Protein 4E9K (pdb70)

B-factor: mean 55.81, std 20.94, range [27.86, 182.3]

Secondary structure (DSSP, 8-state):
----EEE--PPPPSSS-B---SSS-SEEEEEEETTEEEEEEEEEEE-TTSSEEEEEEEETTEE-SEEEEEE---STT-GGGTS---SBTTSS-SSSS-EEEEEESS--BTTTT-B---EEEEETTEEEEE--EEEEEEEEEEBHHHHH-----STTGGGGS--TT-EEEEEEEETT---EEEEEEETTEE--S-EEEE-GGG-EESEEEEEEEES-EETTEESS--EEEEEEEEEE-

Radius of gyration: 17.38 Å; Cα contacts (8 Å, |Δi|>4): 582; chains: 1; bounding box: 52×43×47 Å

Foldseek 3Di:
DPWDKDKFAADDDPDWDWAPDPPDAPDKDWDDDPVGIKIKGWHFDAGPLLFKTWIFIAIPVGGDQAGKIKTLHLPPDPVNPVPPQQAALLSADPVGRMWMKGHAQPFADDPVRPHHTWMFGADSVDSVHQFWWQWQWWWWAFTPRLLCVCFVPDPVGDLSNFAQCKWKKKWKAAPVRCTDIDTCDHGNRGGNDIDIDGCNVNPTGGIMDMHMDIPAADPPGHPRGRMIIIGTTMTID

CATH classification: 2.60.120.1350

Nearest PDB structures (foldseek):
  4e9k-assembly1_A-2  TM=1.003E+00  e=9.983E-50  Bacteroides ovatus ATCC 8483
  4jqr-assembly1_A  TM=7.778E-01  e=1.567E-13  Bacteroides caccae ATCC 43185
  5yc2-assembly2_C  TM=3.364E-01  e=2.032E+00  Saccharomyces cerevisiae S288C
  8xcj-assembly1_F  TM=2.189E-01  e=3.563E-01  Escherichia phage Lambda

Sequence (237 aa):
DDTKTYILSLPNYETHTLDGDQEENPDDSWSVSSEWGTTNYKYNLLTDASGIFEFDCVSSTYGFYSDSFAFTNCTVEDCPDFASYDYRAITKKGVINNTYVIVGAAGYKIGKNSDKEAAIRFRDHDNPNELEDYRVKGLYVTNSVYAYSSKEGTGYYGEEEIFGSNDSFKLTIYNYDKTHVDCCYLAEGTNLLDQWKWVDLTSLGETKGLKFSLTSTKKNEYGPLTPTYFCLDGITIED

Structure (mmCIF, N/CA/C/O backbone):
data_4E9K
#
_entry.id   4E9K
#
_cell.length_a   93.156
_cell.length_b   93.156
_cell.length_c   103.109
_cell.angle_alpha   90.000
_cell.angle_beta   90.000
_cell.angle_gamma   90.000
#
_symmetry.space_group_name_H-M   'P 41 2 2'
#
loop_
_entity.id
_entity.type
_entity.pdbx_description
1 polymer 'hypothetical protein'
2 non-polymer 'SULFATE ION'
3 water water
#
loop_
_atom_site.group_PDB
_atom_site.id
_atom_site.type_symbol
_atom_site.label_atom_id
_atom_site.label_alt_id
_atom_site.label_comp_id
_atom_site.label_asym_id
_atom_site.label_entity_id
_atom_site.label_seq_id
_atom_site.pdbx_PDB_ins_code
_atom_site.Cartn_x
_atom_site.Cartn_y
_atom_site.Cartn_z
_atom_site.occupancy
_atom_site.B_iso_or_equiv
_atom_site.auth_seq_id
_atom_site.auth_comp_id
_atom_site.auth_asym_id
_atom_site.auth_atom_id
_atom_site.pdbx_PDB_model_num
ATOM 1 N N . ASP A 1 2 ? 57.789 110.222 63.533 1.00 122.96 22 ASP A N 1
ATOM 2 C CA . ASP A 1 2 ? 56.365 109.799 63.457 1.00 130.48 22 ASP A CA 1
ATOM 3 C C . ASP A 1 2 ? 56.011 108.903 64.657 1.00 138.71 22 ASP A C 1
ATOM 4 O O . ASP A 1 2 ? 56.833 108.090 65.087 1.00 133.38 22 ASP A O 1
ATOM 9 N N . ASP A 1 3 ? 54.804 109.074 65.208 1.00 135.72 23 ASP A N 1
ATOM 10 C CA . ASP A 1 3 ? 54.240 108.102 66.166 1.00 126.05 23 ASP A CA 1
ATOM 11 C C . ASP A 1 3 ? 52.738 107.797 65.912 1.00 100.77 23 ASP A C 1
ATOM 12 O O . ASP A 1 3 ? 51.925 107.757 66.827 1.00 72.40 23 ASP A O 1
ATOM 17 N N . THR A 1 4 ? 52.393 107.593 64.646 1.00 89.79 24 THR A N 1
ATOM 18 C CA . THR A 1 4 ? 51.205 106.834 64.288 1.00 83.21 24 THR A CA 1
ATOM 19 C C . THR A 1 4 ? 51.373 105.398 64.750 1.00 76.17 24 THR A C 1
ATOM 20 O O . THR A 1 4 ? 52.387 104.779 64.486 1.00 76.29 24 THR A O 1
ATOM 24 N N . LYS A 1 5 ? 50.388 104.845 65.432 1.00 69.04 25 LYS A N 1
ATOM 25 C CA . LYS A 1 5 ? 50.529 103.462 65.856 1.00 67.05 25 LYS A CA 1
ATOM 26 C C . LYS A 1 5 ? 49.608 102.571 65.037 1.00 55.55 25 LYS A C 1
ATOM 27 O O . LYS A 1 5 ? 48.486 102.975 64.710 1.00 55.88 25 LYS A O 1
ATOM 33 N N . THR A 1 6 ? 50.100 101.375 64.707 1.00 48.39 26 THR A N 1
ATOM 34 C CA . THR A 1 6 ? 49.353 100.374 63.943 1.00 45.29 26 THR A CA 1
ATOM 35 C C . THR A 1 6 ? 49.022 99.193 64.842 1.00 46.18 26 THR A C 1
ATOM 36 O O . THR A 1 6 ? 49.840 98.776 65.624 1.00 49.32 26 THR A O 1
ATOM 40 N N . TYR A 1 7 ? 47.787 98.720 64.797 1.00 42.92 27 TYR A N 1
ATOM 41 C CA . TYR A 1 7 ? 47.352 97.638 65.689 1.00 42.05 27 TYR A CA 1
ATOM 42 C C . TYR A 1 7 ? 46.755 96.547 64.826 1.00 41.63 27 TYR A C 1
ATOM 43 O O . TYR A 1 7 ? 45.967 96.839 63.919 1.00 38.45 27 TYR A O 1
ATOM 52 N N . ILE A 1 8 ? 47.160 95.303 65.078 1.00 42.26 28 ILE A N 1
ATOM 53 C CA . ILE A 1 8 ? 46.751 94.181 64.237 1.00 41.90 28 ILE A CA 1
ATOM 54 C C . ILE A 1 8 ? 46.028 93.228 65.137 1.00 39.74 28 ILE A C 1
ATOM 55 O O . ILE A 1 8 ? 46.440 93.022 66.246 1.00 39.51 28 ILE A O 1
ATOM 60 N N . LEU A 1 9 ? 44.919 92.684 64.667 1.00 44.06 29 LEU A N 1
ATOM 61 C CA . LEU A 1 9 ? 44.144 91.734 65.438 1.00 40.55 29 LEU A CA 1
ATOM 62 C C . LEU A 1 9 ? 45.076 90.643 65.989 1.00 40.12 29 LEU A C 1
ATOM 63 O O . LEU A 1 9 ? 45.923 90.146 65.292 1.00 40.63 29 LEU A O 1
ATOM 68 N N . SER A 1 10 ? 44.948 90.337 67.266 1.00 43.86 30 SER A N 1
ATOM 69 C CA . SER A 1 10 ? 45.744 89.286 67.909 1.00 46.35 30 SER A CA 1
ATOM 70 C C . SER A 1 10 ? 44.788 88.371 68.701 1.00 47.27 30 SER A C 1
ATOM 71 O O . SER A 1 10 ? 44.324 88.719 69.797 1.00 47.78 30 SER A O 1
ATOM 74 N N . LEU A 1 11 ? 44.482 87.221 68.119 1.00 41.52 31 LEU A N 1
ATOM 75 C CA . LEU A 1 11 ? 43.500 86.306 68.665 1.00 44.14 31 LEU A CA 1
ATOM 76 C C . LEU A 1 11 ? 44.137 85.489 69.756 1.00 46.65 31 LEU A C 1
ATOM 77 O O . LEU A 1 11 ? 45.343 85.418 69.828 1.00 52.16 31 LEU A O 1
ATOM 82 N N . PRO A 1 12 ? 43.331 84.920 70.658 1.00 54.70 32 PRO A N 1
ATOM 83 C CA . PRO A 1 12 ? 43.925 84.040 71.677 1.00 53.56 32 PRO A CA 1
ATOM 84 C C . PRO A 1 12 ? 44.502 82.796 71.066 1.00 56.40 32 PRO A C 1
ATOM 85 O O . PRO A 1 12 ? 44.035 82.358 70.008 1.00 56.39 32 PRO A O 1
ATOM 89 N N . ASN A 1 13 ? 45.520 82.244 71.711 1.00 69.69 33 ASN A N 1
ATOM 90 C CA . ASN A 1 13 ? 45.970 80.897 71.389 1.00 82.62 33 ASN A CA 1
ATOM 91 C C . ASN A 1 13 ? 45.253 79.882 72.279 1.00 78.95 33 ASN A C 1
ATOM 92 O O . ASN A 1 13 ? 45.229 80.000 73.504 1.00 73.83 33 ASN A O 1
ATOM 97 N N . TYR A 1 14 ? 44.655 78.889 71.651 1.00 72.48 34 TYR A N 1
ATOM 98 C CA . TYR A 1 14 ? 43.745 78.016 72.351 1.00 78.19 34 TYR A CA 1
ATOM 99 C C . TYR A 1 14 ? 44.397 76.704 72.755 1.00 88.02 34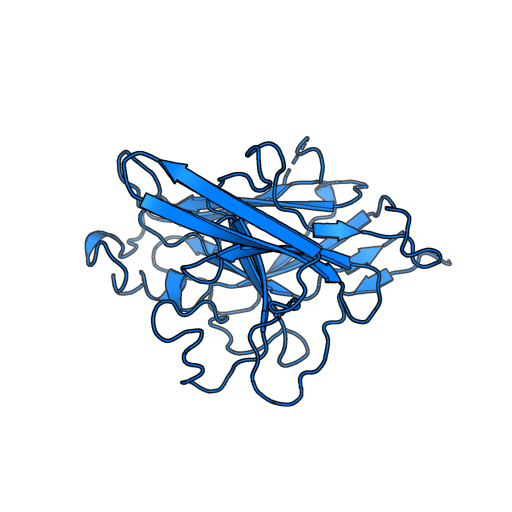 TYR A C 1
ATOM 100 O O . TYR A 1 14 ? 45.221 76.165 72.025 1.00 78.34 34 TYR A O 1
ATOM 109 N N . GLU A 1 15 ? 43.994 76.185 73.914 1.00 106.65 35 GLU A N 1
ATOM 110 C CA . GLU A 1 15 ? 44.582 74.965 74.450 1.00 119.58 35 GLU A CA 1
ATOM 111 C C . GLU A 1 15 ? 44.579 73.839 73.407 1.00 104.99 35 GLU A C 1
ATOM 112 O O . GLU A 1 15 ? 45.644 73.474 72.912 1.00 95.31 35 GLU A O 1
ATOM 118 N N . THR A 1 16 ? 43.415 73.295 73.060 1.00 99.38 36 THR A N 1
ATOM 119 C CA . THR A 1 16 ? 43.326 72.460 71.857 1.00 106.61 36 THR A CA 1
ATOM 120 C C . THR A 1 16 ? 42.316 73.150 70.929 1.00 84.84 36 THR A C 1
ATOM 121 O O . THR A 1 16 ? 42.326 74.366 70.817 1.00 70.43 36 THR A O 1
ATOM 125 N N . HIS A 1 17 ? 41.425 72.390 70.311 1.00 88.46 37 HIS A N 1
ATOM 126 C CA . HIS A 1 17 ? 40.706 72.843 69.142 1.00 85.36 37 HIS A CA 1
ATOM 127 C C . HIS A 1 17 ? 39.346 73.331 69.547 1.00 81.14 37 HIS A C 1
ATOM 128 O O . HIS A 1 17 ? 38.470 72.549 69.886 1.00 84.85 37 HIS A O 1
ATOM 135 N N . THR A 1 18 ? 39.168 74.648 69.520 1.00 78.16 38 THR A N 1
ATOM 136 C CA . THR A 1 18 ? 37.977 75.294 70.068 1.00 70.37 38 THR A CA 1
ATOM 137 C C . THR A 1 18 ? 37.237 76.083 69.026 1.00 61.36 38 THR A C 1
ATOM 138 O O . THR A 1 18 ? 37.848 76.644 68.112 1.00 53.80 38 THR A O 1
ATOM 142 N N . LEU A 1 19 ? 35.922 76.135 69.193 1.00 54.18 39 LEU A N 1
ATOM 143 C CA . LEU A 1 19 ? 35.102 77.204 68.664 1.00 52.39 39 LEU A CA 1
ATOM 144 C C . LEU A 1 19 ? 34.757 78.087 69.872 1.00 51.11 39 LEU A C 1
ATOM 145 O O . LEU A 1 19 ? 34.056 77.641 70.774 1.00 50.27 39 LEU A O 1
ATOM 150 N N . ASP A 1 20 ? 35.248 79.320 69.895 1.00 47.30 40 ASP A N 1
ATOM 151 C CA . ASP A 1 20 ? 35.020 80.220 71.018 1.00 41.62 40 ASP A CA 1
ATOM 152 C C . ASP A 1 20 ? 33.900 81.197 70.679 1.00 40.60 40 ASP A C 1
ATOM 153 O O . ASP A 1 20 ? 34.051 82.050 69.805 1.00 40.37 40 ASP A O 1
ATOM 166 N N . GLY A 1 22 ? 32.512 82.65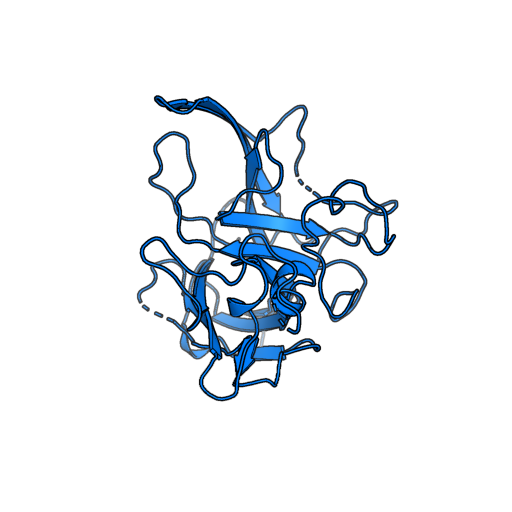4 73.407 1.00 41.30 42 GLY A N 1
ATOM 167 C CA . GLY A 1 22 ? 32.471 83.209 74.735 1.00 41.07 42 GLY A CA 1
ATOM 168 C C . GLY A 1 22 ? 31.852 82.203 75.674 1.00 40.35 42 GLY A C 1
ATOM 169 O O . GLY A 1 22 ? 31.340 81.164 75.262 1.00 41.04 42 GLY A O 1
ATOM 170 N N . ASP A 1 23 ? 31.907 82.549 76.950 1.00 42.98 43 ASP A N 1
ATOM 171 C CA . ASP A 1 23 ? 31.402 81.733 78.028 1.00 41.88 43 ASP A CA 1
ATOM 172 C C . ASP A 1 23 ? 29.918 81.464 77.854 1.00 41.57 43 ASP A C 1
ATOM 173 O O . ASP A 1 23 ? 29.091 82.374 77.776 1.00 46.03 43 ASP A O 1
ATOM 178 N N . GLN A 1 24 ? 29.606 80.189 77.761 1.00 45.95 44 GLN A N 1
ATOM 179 C CA . GLN A 1 24 ? 28.233 79.733 77.599 1.00 45.54 44 GLN A CA 1
ATOM 180 C C . GLN A 1 24 ? 27.544 79.490 78.942 1.00 45.70 44 GLN A C 1
ATOM 181 O O . GLN A 1 24 ? 26.322 79.628 79.034 1.00 45.57 44 GLN A O 1
ATOM 187 N N . GLU A 1 25 ? 28.320 79.127 79.969 1.00 45.30 45 GLU A N 1
ATOM 188 C CA A GLU A 1 25 ? 27.721 78.947 81.278 0.50 48.14 45 GLU A CA 1
ATOM 189 C CA B GLU A 1 25 ? 27.853 78.950 81.351 0.50 50.29 45 GLU A CA 1
ATOM 190 C C . GLU A 1 25 ? 27.376 80.309 81.873 1.00 46.37 45 GLU A C 1
ATOM 191 O O . GLU A 1 25 ? 26.341 80.442 82.470 1.00 43.53 45 GLU A O 1
ATOM 202 N N . ASN A 1 26 ? 28.215 81.321 81.675 1.00 46.73 46 ASN A N 1
ATOM 203 C CA . ASN A 1 26 ? 27.970 82.671 82.209 1.00 42.89 46 ASN A CA 1
ATOM 204 C C . ASN A 1 26 ? 28.088 83.749 81.138 1.00 44.53 46 ASN A C 1
ATOM 205 O O . ASN A 1 26 ? 29.015 84.542 81.169 1.00 45.27 46 ASN A O 1
ATOM 210 N N . PRO A 1 27 ? 27.151 83.769 80.169 1.00 44.69 47 PRO A N 1
ATOM 211 C CA . PRO A 1 27 ? 27.237 84.713 79.066 1.00 40.50 47 PRO A CA 1
ATOM 212 C C . PRO A 1 27 ? 26.943 86.127 79.515 1.00 43.00 47 PRO A C 1
ATOM 213 O O . PRO A 1 27 ? 26.302 86.314 80.537 1.00 39.41 47 PRO A O 1
ATOM 217 N N . ASP A 1 28 ? 27.403 87.112 78.744 1.00 44.06 48 ASP A N 1
ATOM 218 C CA . ASP A 1 28 ? 27.143 88.503 79.065 1.00 41.79 48 ASP A CA 1
ATOM 219 C C . ASP A 1 28 ? 25.660 88.735 79.103 1.00 41.66 48 ASP A C 1
ATOM 220 O O . ASP A 1 28 ? 25.192 89.486 79.917 1.00 39.71 48 ASP A O 1
ATOM 225 N N . ASP A 1 29 ? 24.918 88.088 78.210 1.00 42.74 49 ASP A N 1
ATOM 226 C CA . ASP A 1 29 ? 23.475 88.260 78.190 1.00 42.25 49 ASP A CA 1
ATOM 227 C C . ASP A 1 29 ? 22.807 87.034 77.578 1.00 43.32 49 ASP A C 1
ATOM 228 O O . ASP A 1 29 ? 23.457 86.212 76.943 1.00 41.78 49 ASP A O 1
ATOM 233 N N . SER A 1 30 ? 21.512 86.889 77.810 1.00 46.41 50 SER A N 1
ATOM 234 C CA . SER A 1 30 ? 20.760 85.805 77.222 1.00 48.56 50 SER A CA 1
ATOM 235 C C . SER A 1 30 ? 19.298 86.146 77.163 1.00 47.10 50 SER A C 1
ATOM 236 O O . SER A 1 30 ? 18.860 87.015 77.873 1.00 47.67 50 SER A O 1
ATOM 239 N N . TRP A 1 31 ? 18.551 85.504 76.277 1.00 49.87 51 TRP A N 1
ATOM 240 C CA . TRP A 1 31 ? 17.104 85.732 76.191 1.00 50.51 51 TRP A CA 1
ATOM 241 C C . TRP A 1 31 ? 16.457 84.620 75.404 1.00 51.75 51 TRP A C 1
ATOM 242 O O . TRP A 1 31 ? 17.135 83.757 74.878 1.00 52.59 51 TRP A O 1
ATOM 253 N N . SER A 1 32 ? 15.140 84.652 75.302 1.00 49.73 52 SER A N 1
ATOM 254 C CA . SER A 1 32 ? 14.412 83.666 74.543 1.00 49.87 52 SER A CA 1
ATOM 255 C C . SER A 1 32 ? 13.408 84.341 73.685 1.00 47.91 52 SER A C 1
ATOM 256 O O . SER A 1 32 ? 12.832 85.314 74.097 1.00 49.02 52 SER A O 1
ATOM 259 N N . VAL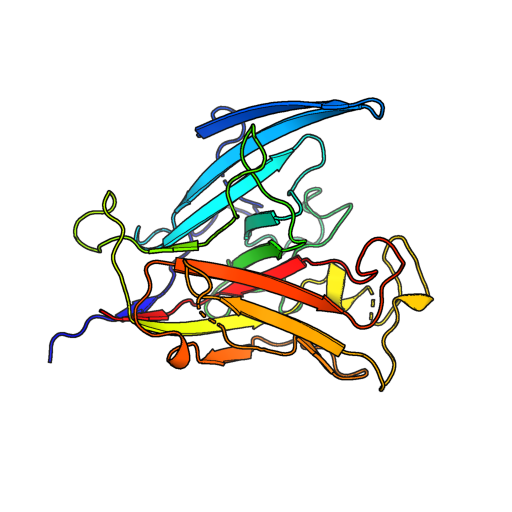 A 1 33 ? 13.151 83.772 72.519 1.00 47.50 53 VAL A N 1
ATOM 260 C CA . VAL A 1 33 ? 12.133 84.262 71.621 1.00 48.27 53 VAL A CA 1
ATOM 261 C C . VAL A 1 33 ? 11.169 83.121 71.372 1.00 50.72 53 VAL A C 1
ATOM 262 O O . VAL A 1 33 ? 11.599 82.053 70.972 1.00 54.66 53 VAL A O 1
ATOM 266 N N . SER A 1 34 ? 9.882 83.319 71.592 1.00 48.49 54 SER A N 1
ATOM 267 C CA . SER A 1 34 ? 8.928 82.345 71.062 1.00 55.58 54 SER A CA 1
ATOM 268 C C . SER A 1 34 ? 8.015 82.916 70.012 1.00 52.26 54 SER A C 1
ATOM 269 O O . SER A 1 34 ? 7.620 84.038 70.082 1.00 59.92 54 SER A O 1
ATOM 272 N N . SER A 1 35 ? 7.692 82.088 69.039 1.00 57.77 55 SER A N 1
ATOM 273 C CA . SER A 1 35 ? 6.804 82.416 67.943 1.00 53.17 55 SER A CA 1
ATOM 274 C C . SER A 1 35 ? 5.893 81.230 67.784 1.00 51.00 55 SER A C 1
ATOM 275 O O . SER A 1 35 ? 5.979 80.287 68.547 1.00 46.72 55 SER A O 1
ATOM 278 N N . GLU A 1 36 ? 5.063 81.267 66.758 1.00 51.22 56 GLU A N 1
ATOM 279 C CA . GLU A 1 36 ? 4.184 80.166 66.435 1.00 55.52 56 GLU A CA 1
ATOM 280 C C . GLU A 1 36 ? 4.924 78.923 65.995 1.00 52.50 56 GLU A C 1
ATOM 281 O O . GLU A 1 36 ? 4.334 77.867 65.951 1.00 55.39 56 GLU A O 1
ATOM 287 N N . TRP A 1 37 ? 6.171 79.084 65.566 1.00 49.33 57 TRP A N 1
ATOM 288 C CA . TRP A 1 37 ? 7.007 77.980 65.118 1.00 50.13 57 TRP A CA 1
ATOM 289 C C . TRP A 1 37 ? 7.949 77.341 66.139 1.00 48.33 57 TRP A C 1
ATOM 290 O O . TRP A 1 37 ? 8.533 76.295 65.868 1.00 49.77 57 TRP A O 1
ATOM 301 N N . GLY A 1 38 ? 8.081 77.925 67.315 1.00 45.88 58 GLY A N 1
ATOM 302 C CA . GLY A 1 38 ? 8.939 77.350 68.329 1.00 49.29 58 GLY A CA 1
ATOM 303 C C . GLY A 1 38 ? 9.434 78.387 69.301 1.00 50.53 58 GLY A C 1
ATOM 304 O O . GLY A 1 38 ? 9.142 79.573 69.179 1.00 50.65 58 GLY A O 1
ATOM 305 N N . THR A 1 39 ? 10.198 77.930 70.272 1.00 49.88 59 THR A N 1
ATOM 306 C CA . THR A 1 39 ? 10.812 78.826 71.214 1.00 50.63 59 THR A CA 1
ATOM 307 C C . THR A 1 39 ? 12.320 78.559 71.145 1.00 46.35 59 THR A C 1
ATOM 308 O O . THR A 1 39 ? 12.724 77.433 71.116 1.00 48.02 59 THR A O 1
ATOM 312 N N . THR A 1 40 ? 13.123 79.605 71.029 1.00 44.89 60 THR A N 1
ATOM 313 C CA . THR A 1 40 ? 14.554 79.507 70.844 1.00 43.38 60 THR A CA 1
ATOM 314 C C . THR A 1 40 ? 15.306 80.321 71.893 1.00 45.62 60 THR A C 1
ATOM 315 O O . THR A 1 40 ? 14.889 81.407 72.271 1.00 43.90 60 THR A O 1
ATOM 319 N N . ASN A 1 41 ? 16.404 79.762 72.372 1.00 43.92 61 ASN A N 1
ATOM 320 C CA . ASN A 1 41 ? 17.207 80.388 73.401 1.00 45.60 61 ASN A CA 1
ATOM 321 C C . ASN A 1 41 ? 18.496 80.897 72.813 1.00 46.25 61 ASN A C 1
ATOM 322 O O . ASN A 1 41 ? 19.131 80.212 72.014 1.00 48.87 61 ASN A O 1
ATOM 327 N N . TYR A 1 42 ? 18.869 82.097 73.241 1.00 46.73 62 TYR A N 1
ATOM 328 C CA . TYR A 1 42 ? 20.004 82.832 72.724 1.00 43.91 62 TYR A CA 1
ATOM 329 C C . TYR A 1 42 ? 20.968 83.207 73.862 1.00 44.60 62 TYR A C 1
ATOM 330 O O . TYR A 1 42 ? 20.567 83.452 74.998 1.00 44.21 62 TYR A O 1
ATOM 339 N N . LYS A 1 43 ? 22.244 83.249 73.532 1.00 44.29 63 LYS A N 1
ATOM 340 C CA . LYS A 1 43 ? 23.253 83.751 74.419 1.00 44.35 63 LYS A CA 1
ATOM 341 C C . LYS A 1 43 ? 24.140 84.713 73.629 1.00 46.97 63 LYS A C 1
ATOM 342 O O . LYS A 1 43 ? 24.449 84.472 72.443 1.00 47.52 63 LYS A O 1
ATOM 348 N N . TYR A 1 44 ? 24.532 85.792 74.299 1.00 42.24 64 TYR A N 1
ATOM 349 C CA . TYR A 1 44 ? 25.338 86.854 73.716 1.00 41.25 64 TYR A CA 1
ATOM 350 C C . TYR A 1 44 ? 26.584 87.082 74.564 1.00 40.24 64 TYR A C 1
ATOM 351 O O . TYR A 1 44 ? 26.484 87.256 75.786 1.00 41.40 64 TYR A O 1
ATOM 360 N N . ASN A 1 45 ? 27.736 87.152 73.893 1.00 42.82 65 ASN A N 1
ATOM 361 C CA . ASN A 1 45 ? 28.986 87.563 74.508 1.00 41.29 65 ASN A CA 1
ATOM 362 C C . ASN A 1 45 ? 29.683 88.573 73.616 1.00 43.65 65 ASN A C 1
ATOM 363 O O . ASN A 1 45 ? 29.706 88.407 72.405 1.00 42.82 65 ASN A O 1
ATOM 368 N N . LEU A 1 46 ? 30.253 89.618 74.208 1.00 45.43 66 LEU A N 1
ATOM 369 C CA . LEU A 1 46 ? 31.107 90.530 73.481 1.00 39.80 66 LEU A CA 1
ATOM 370 C C . LEU A 1 46 ? 32.509 89.952 73.533 1.00 36.14 66 LEU A C 1
ATOM 371 O O . LEU A 1 46 ? 33.168 90.003 74.551 1.00 41.30 66 LEU A O 1
ATOM 376 N N . LEU A 1 47 ? 32.975 89.395 72.437 1.00 34.72 67 LEU A N 1
ATOM 377 C CA . LEU A 1 47 ? 34.304 88.818 72.427 1.00 36.41 67 LEU A CA 1
ATOM 378 C C . LEU A 1 47 ? 35.337 89.933 72.277 1.00 38.75 67 LEU A C 1
ATOM 379 O O . LEU A 1 47 ? 35.073 90.960 71.640 1.00 37.76 67 LEU A O 1
ATOM 384 N N . THR A 1 48 ? 36.505 89.750 72.880 1.00 37.11 68 THR A N 1
ATOM 385 C CA . THR A 1 48 ? 37.619 90.647 72.664 1.00 37.28 68 THR A CA 1
ATOM 386 C C . THR A 1 48 ? 38.858 89.844 72.250 1.00 39.57 68 THR A C 1
ATOM 387 O O . THR A 1 48 ? 39.004 88.673 72.583 1.00 35.86 68 THR A O 1
ATOM 391 N N . ASP A 1 49 ? 39.760 90.462 71.501 1.00 44.58 69 ASP A N 1
ATOM 392 C CA . ASP A 1 49 ? 40.982 89.767 71.147 1.00 42.51 69 ASP A CA 1
ATOM 393 C C . ASP A 1 49 ? 41.969 89.852 72.336 1.00 44.41 69 ASP A C 1
ATOM 394 O O . ASP A 1 49 ? 41.666 90.478 73.341 1.00 42.84 69 ASP A O 1
ATOM 399 N N . ALA A 1 50 ? 43.102 89.167 72.217 1.00 42.21 70 ALA A N 1
ATOM 400 C CA . ALA A 1 50 ? 44.187 89.186 73.207 1.00 44.36 70 ALA A CA 1
ATOM 401 C C . ALA A 1 50 ? 44.707 90.596 73.465 1.00 45.33 70 ALA A C 1
ATOM 402 O O . ALA A 1 50 ? 45.010 90.936 74.608 1.00 45.56 70 ALA A O 1
ATOM 404 N N . SER A 1 51 ? 44.810 91.420 72.418 1.00 47.02 71 SER A N 1
ATOM 405 C CA . SER A 1 51 ? 45.341 92.792 72.567 1.00 45.93 71 SER A CA 1
ATOM 406 C C . SER A 1 51 ? 44.368 93.730 73.250 1.00 45.72 71 SER A C 1
ATOM 407 O O . SER A 1 51 ? 44.746 94.779 73.679 1.00 46.51 71 SER A O 1
ATOM 410 N N . GLY A 1 52 ? 43.089 93.396 73.274 1.00 49.09 72 GLY A N 1
ATOM 411 C CA . GLY A 1 52 ? 42.089 94.289 73.848 1.00 45.57 72 GLY A CA 1
ATOM 412 C C . GLY A 1 52 ? 41.675 95.450 72.971 1.00 39.66 72 GLY A C 1
ATOM 413 O O . GLY A 1 52 ? 40.967 96.325 73.427 1.00 42.56 72 GLY A O 1
ATOM 414 N N . ILE A 1 53 ? 42.113 95.469 71.721 1.00 42.90 73 ILE A N 1
ATOM 415 C CA . ILE A 1 53 ? 41.779 96.559 70.810 1.00 40.12 73 ILE A CA 1
ATOM 416 C C . ILE A 1 53 ? 40.445 96.292 70.099 1.00 40.50 73 ILE A C 1
ATOM 417 O O . ILE A 1 53 ? 39.702 97.224 69.801 1.00 40.44 73 ILE A O 1
ATOM 422 N N . PHE A 1 54 ? 40.152 95.021 69.850 1.00 34.91 74 PHE A N 1
ATOM 423 C CA . PHE A 1 54 ? 39.051 94.596 68.987 1.00 36.04 74 PHE A CA 1
ATOM 424 C C . PHE A 1 54 ? 37.991 93.865 69.771 1.00 37.61 74 PHE A C 1
ATOM 425 O O . PHE A 1 54 ? 38.293 92.985 70.556 1.00 41.57 74 PHE A O 1
ATOM 433 N N . GLU A 1 55 ? 36.737 94.214 69.526 1.00 37.23 75 GLU A N 1
ATOM 434 C CA . GLU A 1 55 ? 35.653 93.544 70.115 1.00 33.36 75 GLU A CA 1
ATOM 435 C C . GLU A 1 55 ? 34.699 93.099 69.036 1.00 37.61 75 GLU A C 1
ATOM 436 O O . GLU A 1 55 ? 34.590 93.753 68.002 1.00 40.53 75 GLU A O 1
ATOM 442 N N . PHE A 1 56 ? 33.971 92.012 69.323 1.00 37.74 76 PHE A N 1
ATOM 443 C CA . PHE A 1 56 ? 33.095 91.342 68.359 1.00 37.29 76 PHE A CA 1
ATOM 444 C C . PHE A 1 56 ? 31.803 90.886 69.030 1.00 35.23 76 PHE A C 1
ATOM 445 O O . PHE A 1 56 ? 31.823 90.304 70.095 1.00 41.75 76 PHE A O 1
ATOM 453 N N . ASP A 1 57 ? 30.681 91.130 68.390 1.00 35.86 77 ASP A N 1
ATOM 454 C CA . ASP A 1 57 ? 29.396 90.647 68.864 1.00 38.41 77 ASP A CA 1
ATOM 455 C C . ASP A 1 57 ? 29.215 89.165 68.544 1.00 37.39 77 ASP A C 1
ATOM 456 O O . ASP A 1 57 ? 29.256 88.780 67.373 1.00 35.36 77 ASP A O 1
ATOM 461 N N . CYS A 1 58 ? 28.974 88.350 69.571 1.00 39.76 78 CYS A N 1
ATOM 462 C CA . CYS A 1 58 ? 28.774 86.918 69.394 1.00 37.66 78 CYS A CA 1
ATOM 463 C C . CYS A 1 58 ? 27.457 86.408 69.978 1.00 39.21 78 CYS A C 1
ATOM 464 O O . CYS A 1 58 ? 27.310 86.268 71.182 1.00 44.69 78 CYS A O 1
ATOM 467 N N . VAL A 1 59 ? 26.516 86.121 69.088 1.00 41.83 79 VAL A N 1
ATOM 468 C CA . VAL A 1 59 ? 25.266 85.497 69.426 1.00 42.13 79 VAL A CA 1
ATOM 469 C C . VAL A 1 59 ? 25.330 84.020 69.066 1.00 40.96 79 VAL A C 1
ATOM 470 O O . VAL A 1 59 ? 25.837 83.632 68.005 1.00 40.67 79 VAL A O 1
ATOM 474 N N . SER A 1 60 ? 24.868 83.207 69.994 1.00 39.55 80 SER A N 1
ATOM 475 C CA . SER A 1 60 ? 24.751 81.774 69.798 1.00 43.89 80 SER A CA 1
ATOM 476 C C . SER A 1 60 ? 23.338 81.403 70.235 1.00 43.13 80 SER A C 1
ATOM 477 O O . SER A 1 60 ? 22.655 82.192 70.878 1.00 41.89 80 SER A O 1
ATOM 480 N N . SER A 1 61 ? 22.882 80.223 69.877 1.00 41.94 81 SER A N 1
ATOM 481 C CA . SER A 1 61 ? 21.535 79.837 70.275 1.00 46.73 81 SER A CA 1
ATOM 482 C C . SER A 1 61 ? 21.417 78.360 70.460 1.00 45.16 81 SER A C 1
ATOM 483 O O . SER A 1 61 ? 22.351 77.627 70.211 1.00 45.31 81 SER A O 1
ATOM 486 N N . THR A 1 62 ? 20.223 77.927 70.832 1.00 51.22 82 THR A N 1
ATOM 487 C CA . THR A 1 62 ? 19.843 76.527 70.738 1.00 49.31 82 THR A CA 1
ATOM 488 C C . THR A 1 62 ? 20.520 75.819 69.585 1.00 51.92 82 THR A C 1
ATOM 489 O O . THR A 1 62 ? 21.031 74.738 69.740 1.00 58.09 82 THR A O 1
ATOM 493 N N . TYR A 1 63 ? 20.521 76.454 68.427 1.00 52.94 83 TYR A N 1
ATOM 494 C CA . TYR A 1 63 ? 21.002 75.839 67.218 1.00 55.60 83 TYR A CA 1
ATOM 495 C C . TYR A 1 63 ? 22.460 76.149 66.850 1.00 53.92 83 TYR A C 1
ATOM 496 O O . TYR A 1 63 ? 22.866 75.917 65.731 1.00 52.81 83 TYR A O 1
ATOM 505 N N . GLY A 1 64 ? 23.249 76.661 67.780 1.00 49.70 84 GLY A N 1
ATOM 506 C CA . GLY A 1 64 ? 24.665 76.895 67.515 1.00 47.69 84 GLY A CA 1
ATOM 507 C C . GLY A 1 64 ? 24.952 78.343 67.161 1.00 42.67 84 GLY A C 1
ATOM 508 O O . GLY A 1 64 ? 24.297 79.251 67.646 1.00 46.00 84 GLY A O 1
ATOM 509 N N . PHE A 1 65 ? 25.940 78.538 66.313 1.00 43.38 85 PHE A N 1
ATOM 510 C CA . PHE A 1 65 ? 26.363 79.850 65.868 1.00 40.93 85 PHE A CA 1
ATOM 511 C C . PHE A 1 65 ? 25.237 80.508 65.099 1.00 43.84 85 PHE A C 1
ATOM 512 O O . PHE A 1 65 ? 24.711 79.948 64.164 1.00 47.70 85 PHE A O 1
ATOM 520 N N . TYR A 1 66 ? 24.881 81.707 65.512 1.00 40.21 86 TYR A N 1
ATOM 521 C CA . TYR A 1 66 ? 23.811 82.445 64.921 1.00 40.35 86 TYR A CA 1
ATOM 522 C C . TYR A 1 66 ? 24.241 83.068 63.559 1.00 41.44 86 TYR A C 1
ATOM 523 O O . TYR A 1 66 ? 25.425 83.091 63.187 1.00 37.00 86 TYR A O 1
ATOM 532 N N . SER A 1 67 ? 23.241 83.521 62.806 1.00 38.07 87 SER A N 1
ATOM 533 C CA . SER A 1 67 ? 23.388 83.937 61.418 1.00 36.93 87 SER A CA 1
ATOM 534 C C . SER A 1 67 ? 24.097 85.255 61.277 1.00 42.65 87 SER A C 1
ATOM 535 O O . SER A 1 67 ? 24.603 85.585 60.184 1.00 36.88 87 SER A O 1
ATOM 538 N N . ASP A 1 68 ? 24.051 86.039 62.349 1.00 41.99 88 ASP A N 1
ATOM 539 C CA . ASP A 1 68 ? 24.688 87.355 62.375 1.00 43.99 88 ASP A CA 1
ATOM 540 C C . ASP A 1 68 ? 25.464 87.450 63.656 1.00 41.89 88 ASP A C 1
ATOM 541 O O . ASP A 1 68 ? 24.929 87.783 64.716 1.00 40.39 88 ASP A O 1
ATOM 546 N N . SER A 1 69 ? 26.725 87.070 63.545 1.00 34.41 89 SER A N 1
ATOM 547 C CA . SER A 1 69 ? 27.541 86.820 64.692 1.00 35.95 89 SER A CA 1
ATOM 548 C C . SER A 1 69 ? 29.014 86.688 64.268 1.00 37.16 89 SER A C 1
ATOM 549 O O . SER A 1 69 ? 29.339 86.549 63.077 1.00 36.65 89 SER A O 1
ATOM 552 N N . PHE A 1 70 ? 29.896 86.761 65.251 1.00 33.32 90 PHE A N 1
ATOM 553 C CA . PHE A 1 70 ? 31.311 86.522 65.057 1.00 36.84 90 PHE A CA 1
ATOM 554 C C . PHE A 1 70 ? 31.746 85.526 66.110 1.00 35.85 90 PHE A C 1
ATOM 555 O O . PHE A 1 70 ? 31.243 85.563 67.232 1.00 34.68 90 PHE A O 1
ATOM 563 N N . ALA A 1 71 ? 32.702 84.666 65.772 1.00 36.45 91 ALA A N 1
ATOM 564 C CA . ALA A 1 71 ? 33.304 83.756 66.748 1.00 35.81 91 ALA A CA 1
ATOM 565 C C . ALA A 1 71 ? 34.754 83.502 66.326 1.00 37.79 91 ALA A C 1
ATOM 566 O O . ALA A 1 71 ? 35.143 83.801 65.187 1.00 39.24 91 ALA A O 1
ATOM 568 N N . PHE A 1 72 ? 35.552 82.995 67.257 1.00 37.23 92 PHE A N 1
ATOM 569 C CA . PHE A 1 72 ? 36.937 82.669 66.985 1.00 39.00 92 PHE A CA 1
ATOM 570 C C . PHE A 1 72 ? 37.094 81.150 66.921 1.00 43.25 92 PHE A C 1
ATOM 571 O O . PHE A 1 72 ? 36.433 80.443 67.642 1.00 41.41 92 PHE A O 1
ATOM 579 N N . THR A 1 73 ? 37.995 80.661 66.072 1.00 46.10 93 THR A N 1
ATOM 580 C CA . THR A 1 73 ? 38.298 79.244 66.025 1.00 47.05 93 THR A CA 1
ATOM 581 C C . THR A 1 73 ? 39.697 78.960 65.524 1.00 50.38 93 THR A C 1
ATOM 582 O O . THR A 1 73 ? 40.257 79.705 64.724 1.00 56.49 93 THR A O 1
ATOM 586 N N . ASN A 1 74 ? 40.272 77.900 66.061 1.00 61.46 94 ASN A N 1
ATOM 587 C CA . ASN A 1 74 ? 41.450 77.277 65.484 1.00 68.16 94 ASN A CA 1
ATOM 588 C C . ASN A 1 74 ? 41.140 75.830 65.163 1.00 66.46 94 ASN A C 1
ATOM 589 O O . ASN A 1 74 ? 42.062 75.040 64.947 1.00 77.65 94 ASN A O 1
ATOM 594 N N . CYS A 1 75 ? 39.852 75.465 65.162 1.00 85.67 95 CYS A N 1
ATOM 595 C CA . CYS A 1 75 ? 39.510 74.052 65.039 1.00 97.36 95 CYS A CA 1
ATOM 596 C C . CYS A 1 75 ? 39.976 73.656 63.654 1.00 105.18 95 CYS A C 1
ATOM 597 O O . CYS A 1 75 ? 39.593 74.234 62.634 1.00 88.55 95 CYS A O 1
ATOM 600 N N . THR A 1 76 ? 40.956 72.769 63.685 1.00 136.81 96 THR A N 1
ATOM 601 C CA . THR A 1 76 ? 41.561 72.193 62.515 1.00 136.26 96 THR A CA 1
ATOM 602 C C . THR A 1 76 ? 41.103 70.736 62.454 1.00 154.13 96 THR A C 1
ATOM 603 O O . THR A 1 76 ? 40.737 70.246 61.372 1.00 128.58 96 THR A O 1
ATOM 607 N N . VAL A 1 77 ? 41.097 70.079 63.630 1.00 165.49 97 VAL A N 1
ATOM 608 C CA . VAL A 1 77 ? 40.530 68.740 63.819 1.00 154.27 97 VAL A CA 1
ATOM 609 C C . VAL A 1 77 ? 39.268 68.651 62.971 1.00 154.79 97 VAL A C 1
ATOM 610 O O . VAL A 1 77 ? 38.324 69.428 63.147 1.00 132.67 97 VAL A O 1
ATOM 614 N N . GLU A 1 78 ? 39.281 67.714 62.028 1.00 158.43 98 GLU A N 1
ATOM 615 C CA . GLU A 1 78 ? 38.155 67.499 61.134 1.00 144.74 98 GLU A CA 1
ATOM 616 C C . GLU A 1 78 ? 36.876 67.237 61.946 1.00 143.71 98 GLU A C 1
ATOM 617 O O . GLU A 1 78 ? 35.778 67.509 61.470 1.00 116.16 98 GLU A O 1
ATOM 623 N N . ASP A 1 79 ? 37.025 66.729 63.173 1.00 158.64 99 ASP A N 1
ATOM 624 C CA . ASP A 1 79 ? 35.888 66.447 64.050 1.00 145.09 99 ASP A CA 1
ATOM 625 C C . ASP A 1 79 ? 35.933 67.166 65.395 1.00 154.92 99 ASP A C 1
ATOM 626 O O . ASP A 1 79 ? 36.224 66.561 66.425 1.00 182.30 99 ASP A O 1
ATOM 631 N N . CYS A 1 80 ? 35.676 68.468 65.378 1.00 138.24 100 CYS A N 1
ATOM 632 C CA . CYS A 1 80 ? 34.956 69.081 66.475 1.00 114.84 100 CYS A CA 1
ATOM 633 C C . CYS A 1 80 ? 33.529 68.659 66.053 1.00 123.22 100 CYS A C 1
ATOM 634 O O . CYS A 1 80 ? 33.230 68.626 64.850 1.00 105.21 100 CYS A O 1
ATOM 637 N N . PRO A 1 81 ? 32.673 68.235 67.003 1.00 136.73 101 PRO A N 1
ATOM 638 C CA . PRO A 1 81 ? 31.245 68.143 66.640 1.00 125.45 101 PRO A CA 1
ATOM 639 C C . PRO A 1 81 ? 30.616 69.532 66.378 1.00 108.43 101 PRO A C 1
ATOM 640 O O . PRO A 1 81 ? 29.526 69.629 65.797 1.00 85.40 101 PRO A O 1
ATOM 644 N N . ASP A 1 82 ? 31.323 70.583 66.805 1.00 105.23 102 ASP A N 1
ATOM 645 C CA . ASP A 1 82 ? 31.011 71.993 66.485 1.00 104.63 102 ASP A CA 1
ATOM 646 C C . ASP A 1 82 ? 30.710 72.297 65.013 1.00 108.05 102 ASP A C 1
ATOM 647 O O . ASP A 1 82 ? 29.936 73.217 64.696 1.00 90.56 102 ASP A O 1
ATOM 652 N N . PHE A 1 83 ? 31.372 71.552 64.128 1.00 108.71 103 PHE A N 1
ATOM 653 C CA . PHE A 1 83 ? 31.272 71.755 62.687 1.00 96.86 103 PHE A CA 1
ATOM 654 C C . PHE A 1 83 ? 30.674 70.546 61.994 1.00 92.17 103 PHE A C 1
ATOM 655 O O . PHE A 1 83 ? 30.726 70.468 60.772 1.00 82.88 103 PHE A O 1
ATOM 663 N N . ALA A 1 84 ? 30.097 69.624 62.778 1.00 109.11 104 ALA A N 1
ATOM 664 C CA . ALA A 1 84 ? 29.457 68.407 62.250 1.00 105.56 104 ALA A CA 1
ATOM 665 C C . ALA A 1 84 ? 28.384 68.807 61.240 1.00 99.27 104 ALA A C 1
ATOM 666 O O . ALA A 1 84 ? 28.409 68.367 60.095 1.00 85.15 104 ALA A O 1
ATOM 668 N N . SER A 1 85 ? 27.482 69.690 61.659 1.00 105.28 105 SER A N 1
ATOM 669 C CA . SER A 1 85 ? 26.389 70.149 60.806 1.00 101.45 105 SER A CA 1
ATOM 670 C C . SER A 1 85 ? 26.835 71.150 59.739 1.00 89.77 105 SER A C 1
ATOM 671 O O . SER A 1 85 ? 26.528 70.984 58.566 1.00 77.87 105 SER A O 1
ATOM 674 N N . TYR A 1 86 ? 27.538 72.198 60.154 1.00 81.27 106 TYR A N 1
ATOM 675 C CA . TYR A 1 86 ? 27.884 73.288 59.254 1.00 71.55 106 TYR A CA 1
ATOM 676 C C . TYR A 1 86 ? 29.337 73.696 59.469 1.00 64.87 106 TYR A C 1
ATOM 677 O O . TYR A 1 86 ? 29.734 74.068 60.580 1.00 63.15 106 TYR A O 1
ATOM 686 N N . ASP A 1 87 ? 30.136 73.631 58.415 1.00 57.49 107 ASP A N 1
ATOM 687 C CA . ASP A 1 87 ? 31.569 73.734 58.594 1.00 52.89 107 ASP A CA 1
ATOM 688 C C . ASP A 1 87 ? 32.019 75.175 58.384 1.00 47.73 107 ASP A C 1
ATOM 689 O O . ASP A 1 87 ? 32.377 75.575 57.302 1.00 47.33 107 ASP A O 1
ATOM 694 N N . TYR A 1 88 ? 32.015 75.946 59.459 1.00 53.14 108 TYR A N 1
ATOM 695 C CA . TYR A 1 88 ? 32.268 77.374 59.391 1.00 46.72 108 TYR A CA 1
ATOM 696 C C . TYR A 1 88 ? 33.748 77.698 59.224 1.00 51.53 108 TYR A C 1
ATOM 697 O O . TYR A 1 88 ? 34.124 78.859 59.033 1.00 52.07 108 TYR A O 1
ATOM 706 N N . ARG A 1 89 ? 34.584 76.672 59.282 1.00 48.49 109 ARG A N 1
ATOM 707 C CA . ARG A 1 89 ? 36.006 76.857 59.137 1.00 46.49 109 ARG A CA 1
ATOM 708 C C . ARG A 1 89 ? 36.459 77.452 57.817 1.00 47.03 109 ARG A C 1
ATOM 709 O O . ARG A 1 89 ? 35.804 77.307 56.782 1.00 44.48 109 ARG A O 1
ATOM 717 N N . ALA A 1 90 ? 37.625 78.089 57.872 1.00 41.90 110 ALA A N 1
ATOM 718 C CA . ALA A 1 90 ? 38.255 78.662 56.697 1.00 41.36 110 ALA A CA 1
ATOM 719 C C . ALA A 1 90 ? 38.662 77.570 55.682 1.00 48.86 110 ALA A C 1
ATOM 720 O O . ALA A 1 90 ? 39.186 76.502 56.034 1.00 50.91 110 ALA A O 1
ATOM 722 N N . ILE A 1 91 ? 38.411 77.850 54.413 1.00 47.38 111 ILE A N 1
ATOM 723 C CA . ILE A 1 91 ? 38.844 76.967 53.365 1.00 51.04 111 ILE A CA 1
ATOM 724 C C . ILE A 1 91 ? 40.363 76.899 53.357 1.00 51.33 111 ILE A C 1
ATOM 725 O O . ILE A 1 91 ? 40.926 75.886 52.997 1.00 54.43 111 ILE A O 1
ATOM 730 N N . THR A 1 92 ? 41.022 77.960 53.802 1.00 47.89 112 THR A N 1
ATOM 731 C CA . THR A 1 92 ? 42.465 77.939 53.949 1.00 48.38 112 THR A CA 1
ATOM 732 C C . THR A 1 92 ? 42.945 77.066 55.109 1.00 51.89 112 THR A C 1
ATOM 733 O O . THR A 1 92 ? 44.132 76.845 55.259 1.00 52.03 112 THR A O 1
ATOM 737 N N . LYS A 1 93 ? 42.034 76.648 55.971 1.00 58.65 113 LYS A N 1
ATOM 738 C CA . LYS A 1 93 ? 42.339 75.799 57.125 1.00 58.74 113 LYS A CA 1
ATOM 739 C C . LYS A 1 93 ? 43.177 76.409 58.215 1.00 56.35 113 LYS A C 1
ATOM 740 O O . LYS A 1 93 ? 43.265 75.857 59.264 1.00 67.73 113 LYS A O 1
ATOM 746 N N . LYS A 1 94 ? 43.760 77.573 58.010 1.00 61.04 114 LYS A N 1
ATOM 747 C CA . LYS A 1 94 ? 44.342 78.305 59.123 1.00 53.33 114 LYS A CA 1
ATOM 748 C C . LYS A 1 94 ? 44.279 79.804 58.851 1.00 48.43 114 LYS A C 1
ATOM 749 O O . LYS A 1 94 ? 43.848 80.229 57.778 1.00 48.20 114 LYS A O 1
ATOM 755 N N . GLY A 1 95 ? 44.663 80.599 59.843 1.00 43.17 115 GLY A N 1
ATOM 756 C CA . GLY A 1 95 ? 44.769 82.030 59.677 1.00 38.88 115 GLY A CA 1
ATOM 757 C C . GLY A 1 95 ? 45.964 82.447 58.853 1.00 40.10 115 GLY A C 1
ATOM 758 O O . GLY A 1 95 ? 46.730 81.615 58.346 1.00 46.45 115 GLY A O 1
ATOM 759 N N . VAL A 1 96 ? 46.106 83.753 58.704 1.00 46.25 116 VAL A N 1
ATOM 760 C CA . VAL A 1 96 ? 47.150 84.356 57.851 1.00 51.00 116 VAL A CA 1
ATOM 761 C C . VAL A 1 96 ? 48.527 84.167 58.487 1.00 51.11 116 VAL A C 1
ATOM 762 O O . VAL A 1 96 ? 49.539 83.862 57.831 1.00 56.04 116 VAL A O 1
ATOM 766 N N . ILE A 1 97 ? 48.544 84.293 59.797 1.00 61.11 117 ILE A N 1
ATOM 767 C CA . ILE A 1 97 ? 49.795 84.311 60.506 1.00 70.09 117 ILE A CA 1
ATOM 768 C C . ILE A 1 97 ? 49.870 83.177 61.514 1.00 71.95 117 ILE A C 1
ATOM 769 O O . ILE A 1 97 ? 50.955 82.774 61.893 1.00 72.83 117 ILE A O 1
ATOM 774 N N . ASN A 1 98 ? 48.727 82.619 61.905 1.00 79.76 118 ASN A N 1
ATOM 775 C CA . ASN A 1 98 ? 48.727 81.387 62.703 1.00 79.47 118 ASN A CA 1
ATOM 776 C C . ASN A 1 98 ? 47.399 80.658 62.578 1.00 69.34 118 ASN A C 1
ATOM 777 O O . ASN A 1 98 ? 46.644 80.893 61.633 1.00 63.32 118 ASN A O 1
ATOM 782 N N . ASN A 1 99 ? 47.091 79.805 63.543 1.00 62.89 119 ASN A N 1
ATOM 783 C CA . ASN A 1 99 ? 45.954 78.903 63.408 1.00 66.83 119 ASN A CA 1
ATOM 784 C C . ASN A 1 99 ? 44.597 79.440 63.751 1.00 57.93 119 ASN A C 1
ATOM 785 O O . ASN A 1 99 ? 43.622 78.801 63.393 1.00 51.14 119 ASN A O 1
ATOM 790 N N . THR A 1 100 ? 44.523 80.565 64.460 1.00 51.62 120 THR A N 1
ATOM 791 C CA . THR A 1 100 ? 43.227 81.104 64.815 1.00 56.07 120 THR A CA 1
ATOM 792 C C . THR A 1 100 ? 42.816 82.162 63.793 1.00 47.31 120 THR A C 1
ATOM 793 O O . THR A 1 100 ? 43.651 82.875 63.241 1.00 47.84 120 THR A O 1
ATOM 797 N N . TYR A 1 101 ? 41.512 82.201 63.530 1.00 48.31 121 TYR A N 1
ATOM 798 C CA . TYR A 1 101 ? 40.889 83.236 62.720 1.00 42.33 121 TYR A CA 1
ATOM 799 C C . TYR A 1 101 ? 39.445 83.460 63.234 1.00 39.26 121 TYR A C 1
ATOM 800 O O . TYR A 1 101 ? 39.022 82.816 64.212 1.00 39.97 121 TYR A O 1
ATOM 809 N N . VAL A 1 102 ? 38.698 84.348 62.559 1.00 37.83 122 VAL A N 1
ATOM 810 C CA . VAL A 1 102 ? 37.334 84.713 62.948 1.00 40.59 122 VAL A CA 1
ATOM 811 C C . VAL A 1 102 ? 36.371 84.099 61.953 1.00 41.35 122 VAL A C 1
ATOM 812 O O . VAL A 1 102 ? 36.619 84.172 60.762 1.00 38.85 122 VAL A O 1
ATOM 816 N N . ILE A 1 103 ? 35.300 83.475 62.444 1.00 39.63 123 ILE A N 1
ATOM 817 C CA . ILE A 1 103 ? 34.209 83.027 61.581 1.00 39.07 123 ILE A CA 1
ATOM 818 C C . ILE A 1 103 ? 33.105 84.052 61.701 1.00 40.36 123 ILE A C 1
ATOM 819 O O . ILE A 1 103 ? 32.919 84.651 62.762 1.00 40.89 123 ILE A O 1
ATOM 824 N N . VAL A 1 104 ? 32.407 84.300 60.602 1.00 39.69 124 VAL A N 1
ATOM 825 C CA . VAL A 1 104 ? 31.457 85.383 60.558 1.00 38.52 124 VAL A CA 1
ATOM 826 C C . VAL A 1 104 ? 30.202 84.909 59.909 1.00 39.92 124 VAL A C 1
ATOM 827 O O . VAL A 1 104 ? 30.247 84.325 58.846 1.00 42.11 124 VAL A O 1
ATOM 831 N N . GLY A 1 105 ? 29.084 85.181 60.561 1.00 39.99 125 GLY A N 1
ATOM 832 C CA . GLY A 1 105 ? 27.776 85.048 59.957 1.00 42.05 125 GLY A CA 1
ATOM 833 C C . GLY A 1 105 ? 27.299 86.439 59.621 1.00 39.13 125 GLY A C 1
ATOM 834 O O . GLY A 1 105 ? 27.348 87.317 60.455 1.00 43.41 125 GLY A O 1
ATOM 835 N N . ALA A 1 106 ? 26.857 86.654 58.390 1.00 40.24 126 ALA A N 1
ATOM 836 C CA . ALA A 1 106 ? 26.327 87.958 58.003 1.00 41.26 126 ALA A CA 1
ATOM 837 C C . ALA A 1 106 ? 25.132 87.707 57.111 1.00 40.42 126 ALA A C 1
ATOM 838 O O . ALA A 1 106 ? 25.214 87.926 55.920 1.00 45.54 126 ALA A O 1
ATOM 840 N N . ALA A 1 107 ? 24.041 87.201 57.679 1.00 48.08 127 ALA A N 1
ATOM 841 C CA . ALA A 1 107 ? 22.786 86.973 56.922 1.00 46.88 127 ALA A CA 1
ATOM 842 C C . ALA A 1 107 ? 21.949 88.249 56.832 1.00 47.99 127 ALA A C 1
ATOM 843 O O . ALA A 1 107 ? 21.131 88.391 55.945 1.00 46.59 127 ALA A O 1
ATOM 845 N N . GLY A 1 108 ? 22.164 89.180 57.746 1.00 47.53 128 GLY A N 1
ATOM 846 C CA . GLY A 1 108 ? 21.423 90.427 57.741 1.00 45.67 128 GLY A CA 1
ATOM 847 C C . GLY A 1 108 ? 20.328 90.513 58.763 1.00 47.36 128 GLY A C 1
ATOM 848 O O . GLY A 1 108 ? 19.624 91.478 58.780 1.00 57.24 128 GLY A O 1
ATOM 849 N N . TYR A 1 109 ? 20.152 89.515 59.614 1.00 44.56 129 TYR A N 1
ATOM 850 C CA . TYR A 1 109 ? 19.231 89.672 60.738 1.00 49.05 129 TYR A CA 1
ATOM 851 C C . TYR A 1 109 ? 19.929 90.474 61.824 1.00 50.86 129 TYR A C 1
ATOM 852 O O . TYR A 1 109 ? 21.166 90.560 61.876 1.00 54.68 129 TYR A O 1
ATOM 861 N N . LYS A 1 110 ? 19.112 91.070 62.668 1.00 56.53 130 LYS A N 1
ATOM 862 C CA . LYS A 1 110 ? 19.578 91.768 63.835 1.00 59.44 130 LYS A CA 1
ATOM 863 C C . LYS A 1 110 ? 19.657 90.873 65.074 1.00 57.13 130 LYS A C 1
ATOM 864 O O . LYS A 1 110 ? 19.138 89.740 65.123 1.00 54.25 130 LYS A O 1
ATOM 870 N N . ILE A 1 111 ? 20.390 91.404 66.045 1.00 50.68 131 ILE A N 1
ATOM 871 C CA . ILE A 1 111 ? 20.666 90.738 67.306 1.00 50.92 131 ILE A CA 1
ATOM 872 C C . ILE A 1 111 ? 20.058 91.607 68.402 1.00 54.12 131 ILE A C 1
ATOM 873 O O . ILE A 1 111 ? 19.587 92.757 68.155 1.00 51.64 131 ILE A O 1
ATOM 878 N N . GLY A 1 112 ? 20.075 91.051 69.606 1.00 51.73 132 GLY A N 1
ATOM 879 C CA . GLY A 1 112 ? 19.577 91.754 70.780 1.00 58.57 132 GLY A CA 1
ATOM 880 C C . GLY A 1 112 ? 18.146 91.383 71.045 1.00 56.40 132 GLY A C 1
ATOM 881 O O . GLY A 1 112 ? 17.397 91.247 70.098 1.00 55.96 132 GLY A O 1
ATOM 882 N N . LYS A 1 113 ? 17.766 91.256 72.327 1.00 71.76 133 LYS A N 1
ATOM 883 C CA . LYS A 1 113 ? 16.419 90.792 72.709 1.00 71.33 133 LYS A CA 1
ATOM 884 C C . LYS A 1 113 ? 15.331 91.426 71.827 1.00 60.52 133 LYS A C 1
ATOM 885 O O . LYS A 1 113 ? 14.396 90.744 71.463 1.00 62.08 133 LYS A O 1
ATOM 887 N N . ASN A 1 114 ? 15.475 92.700 71.452 1.00 64.07 134 ASN A N 1
ATOM 888 C CA . ASN A 1 114 ? 14.465 93.416 70.617 1.00 69.14 134 ASN A CA 1
ATOM 889 C C . ASN A 1 114 ? 14.781 93.529 69.125 1.00 66.82 134 ASN A C 1
ATOM 890 O O . ASN A 1 114 ? 14.198 94.376 68.457 1.00 62.77 134 ASN A O 1
ATOM 895 N N . SER A 1 115 ? 15.729 92.748 68.615 1.00 64.01 135 SER A N 1
ATOM 896 C CA . SER A 1 115 ? 16.111 92.812 67.198 1.00 69.49 135 SER A CA 1
ATOM 897 C C . SER A 1 115 ? 16.332 94.252 66.692 1.00 63.32 135 SER A C 1
ATOM 898 O O . SER A 1 115 ? 15.771 94.632 65.670 1.00 69.46 135 SER A O 1
ATOM 901 N N . ASP A 1 116 ? 17.153 95.036 67.394 1.00 57.36 136 ASP A N 1
ATOM 902 C CA . ASP A 1 116 ? 17.364 96.444 67.020 1.00 60.92 136 ASP A CA 1
ATOM 903 C C . ASP A 1 116 ? 18.830 96.854 66.923 1.00 57.85 136 ASP A C 1
ATOM 904 O O . ASP A 1 116 ? 19.107 97.996 66.759 1.00 64.71 136 ASP A O 1
ATOM 909 N N . LYS A 1 117 ? 19.749 95.909 66.988 1.00 61.23 137 LYS A N 1
ATOM 910 C CA . LYS A 1 117 ? 21.163 96.176 67.080 1.00 55.05 137 LYS A CA 1
ATOM 911 C C . LYS A 1 117 ? 21.767 95.407 65.895 1.00 52.75 137 LYS A C 1
ATOM 912 O O . LYS A 1 117 ? 21.279 94.331 65.561 1.00 41.95 137 LYS A O 1
ATOM 918 N N . GLU A 1 118 ? 22.809 95.921 65.248 1.00 48.87 138 GLU A N 1
ATOM 919 C CA . GLU A 1 118 ? 23.522 95.122 64.229 1.00 49.80 138 GLU A CA 1
ATOM 920 C C . GLU A 1 118 ? 24.863 94.557 64.711 1.00 40.60 138 GLU A C 1
ATOM 921 O O . GLU A 1 118 ? 25.664 95.250 65.317 1.00 45.64 138 GLU A O 1
ATOM 927 N N . ALA A 1 119 ? 25.107 93.295 64.395 1.00 37.99 139 ALA A N 1
ATOM 928 C CA . ALA A 1 119 ? 26.316 92.636 64.778 1.00 39.90 139 ALA A CA 1
ATOM 929 C C . ALA A 1 119 ? 27.487 93.378 64.127 1.00 43.19 139 ALA A C 1
ATOM 930 O O . ALA A 1 119 ? 27.446 93.770 62.956 1.00 39.44 139 ALA A O 1
ATOM 932 N N . ALA A 1 120 ? 28.520 93.618 64.910 1.00 40.01 140 ALA A N 1
ATOM 933 C CA . ALA A 1 120 ? 29.596 94.454 64.446 1.00 38.67 140 ALA A CA 1
ATOM 934 C C . ALA A 1 120 ? 30.885 94.066 65.116 1.00 36.85 140 ALA A C 1
ATOM 935 O O . ALA A 1 120 ? 30.882 93.349 66.125 1.00 34.47 140 ALA A O 1
ATOM 937 N N . ILE A 1 121 ? 31.980 94.543 64.529 1.00 37.61 141 ILE A N 1
ATOM 938 C CA . ILE A 1 121 ? 33.305 94.595 65.154 1.00 32.11 141 ILE A CA 1
ATOM 939 C C . ILE A 1 121 ? 33.505 96.035 65.569 1.00 33.45 141 ILE A C 1
ATOM 940 O O . ILE A 1 121 ? 33.098 96.945 64.854 1.00 40.86 141 ILE A O 1
ATOM 945 N N . ARG A 1 122 ? 34.104 96.265 66.725 1.00 35.96 142 ARG A N 1
ATOM 946 C CA . ARG A 1 122 ? 34.371 97.634 67.135 1.00 36.95 142 ARG A CA 1
ATOM 947 C C . ARG A 1 122 ? 35.747 97.774 67.706 1.00 36.34 142 ARG A C 1
ATOM 948 O O . ARG A 1 122 ? 36.342 96.797 68.183 1.00 39.59 142 ARG A O 1
ATOM 956 N N . PHE A 1 123 ? 36.242 99.004 67.674 1.00 35.81 143 PHE A N 1
ATOM 957 C CA . PHE A 1 123 ? 37.604 99.281 68.087 1.00 35.51 143 PHE A CA 1
ATOM 958 C C . PHE A 1 123 ? 37.674 100.107 69.345 1.00 35.38 143 PHE A C 1
ATOM 959 O O . PHE A 1 123 ? 37.018 101.129 69.458 1.00 43.89 143 PHE A O 1
ATOM 967 N N . ARG A 1 124 ? 38.533 99.701 70.259 1.00 37.49 144 ARG A N 1
ATOM 968 C CA . ARG A 1 124 ? 38.720 100.394 71.498 1.00 38.18 144 ARG A CA 1
ATOM 969 C C . ARG A 1 124 ? 40.063 101.108 71.530 1.00 40.73 144 ARG A C 1
ATOM 970 O O . ARG A 1 124 ? 40.984 100.784 70.814 1.00 37.44 144 ARG A O 1
ATOM 978 N N . ASP A 1 125 ? 40.140 102.088 72.405 1.00 44.40 145 ASP A N 1
ATOM 979 C CA . ASP A 1 125 ? 41.329 102.841 72.633 1.00 46.65 145 ASP A CA 1
ATOM 980 C C . ASP A 1 125 ? 42.370 101.914 73.236 1.00 48.94 145 ASP A C 1
ATOM 981 O O . ASP A 1 125 ? 42.041 101.130 74.135 1.00 43.83 145 ASP A O 1
ATOM 986 N N . HIS A 1 126 ? 43.612 102.019 72.753 1.00 49.54 146 HIS A N 1
ATOM 987 C CA . HIS A 1 126 ? 44.743 101.248 73.280 1.00 52.26 146 HIS A CA 1
ATOM 988 C C . HIS A 1 126 ? 44.957 101.482 74.728 1.00 56.98 146 HIS A C 1
ATOM 989 O O . HIS A 1 126 ? 45.306 100.538 75.455 1.00 56.85 146 HIS A O 1
ATOM 996 N N . ASP A 1 127 ? 44.768 102.727 75.165 1.00 55.53 147 ASP A N 1
ATOM 997 C CA . ASP A 1 127 ? 45.009 103.092 76.564 1.00 57.61 147 ASP A CA 1
ATOM 998 C C . ASP A 1 127 ? 43.840 102.852 77.480 1.00 56.43 147 ASP A C 1
ATOM 999 O O . ASP A 1 127 ? 43.991 102.943 78.694 1.00 56.92 147 ASP A O 1
ATOM 1004 N N . ASN A 1 128 ? 42.668 102.587 76.915 1.00 52.22 148 ASN A N 1
ATOM 1005 C CA . ASN A 1 128 ? 41.472 102.374 77.726 1.00 46.56 148 ASN A CA 1
ATOM 1006 C C . ASN A 1 128 ? 40.506 101.489 77.013 1.00 42.67 148 ASN A C 1
ATOM 1007 O O . ASN A 1 128 ? 39.815 101.937 76.110 1.00 39.00 148 ASN A O 1
ATOM 1012 N N . PRO A 1 129 ? 40.453 100.221 77.397 1.00 43.08 149 PRO A N 1
ATOM 1013 C CA . PRO A 1 129 ? 39.570 99.314 76.674 1.00 41.08 149 PRO A CA 1
ATOM 1014 C C . PRO A 1 129 ? 38.089 99.638 76.843 1.00 40.41 149 PRO A C 1
ATOM 1015 O O . PRO A 1 129 ? 37.245 98.964 76.222 1.00 39.73 149 PRO A O 1
ATOM 1019 N N . ASN A 1 130 ? 37.774 100.614 77.704 1.00 40.13 150 ASN A N 1
ATOM 1020 C CA . ASN A 1 130 ? 36.386 100.955 78.012 1.00 40.80 150 ASN A CA 1
ATOM 1021 C C . ASN A 1 130 ? 35.870 102.153 77.204 1.00 44.19 150 ASN A C 1
ATOM 1022 O O . ASN A 1 130 ? 34.830 102.705 77.488 1.00 42.07 150 ASN A O 1
ATOM 1027 N N . GLU A 1 131 ? 36.616 102.550 76.194 1.00 44.23 151 GLU A N 1
ATOM 1028 C CA . GLU A 1 131 ? 36.203 103.591 75.297 1.00 48.80 151 GLU A CA 1
ATOM 1029 C C . GLU A 1 131 ? 36.438 103.116 73.863 1.00 44.77 151 GLU A C 1
ATOM 1030 O O . GLU A 1 131 ? 37.522 102.629 73.546 1.00 42.97 151 GLU A O 1
ATOM 1036 N N . LEU A 1 132 ? 35.434 103.266 73.006 1.00 41.19 152 LEU A N 1
ATOM 1037 C CA . LEU A 1 132 ? 35.604 103.088 71.572 1.00 40.78 152 LEU A CA 1
ATOM 1038 C C . LEU A 1 132 ? 36.402 104.272 71.017 1.00 36.37 152 LEU A C 1
ATOM 1039 O O . LEU A 1 132 ? 36.372 105.361 71.567 1.00 42.31 152 LEU A O 1
ATOM 1044 N N . GLU A 1 133 ? 37.165 104.024 69.966 1.00 36.75 153 GLU A N 1
ATOM 1045 C CA . GLU A 1 133 ? 37.966 105.029 69.328 1.00 39.96 153 GLU A CA 1
ATOM 1046 C C . GLU A 1 133 ? 37.864 104.903 67.808 1.00 41.90 153 GLU A C 1
ATOM 1047 O O . GLU A 1 133 ? 37.799 103.818 67.275 1.00 38.91 153 GLU A O 1
ATOM 1053 N N . ASP A 1 134 ? 37.824 106.030 67.114 1.00 46.68 154 ASP A N 1
ATOM 1054 C CA . ASP A 1 134 ? 37.822 106.008 65.659 1.00 49.48 154 ASP A CA 1
ATOM 1055 C C . ASP A 1 134 ? 39.218 105.660 65.219 1.00 47.62 154 ASP A C 1
ATOM 1056 O O . ASP A 1 134 ? 40.172 106.242 65.701 1.00 47.48 154 ASP A O 1
ATOM 1061 N N . TYR A 1 135 ? 39.353 104.709 64.313 1.00 42.40 155 TYR A N 1
ATOM 1062 C CA . TYR A 1 135 ? 40.634 104.509 63.660 1.00 42.29 155 TYR A CA 1
ATOM 1063 C C . TYR A 1 135 ? 40.491 104.577 62.131 1.00 43.88 155 TYR A C 1
ATOM 1064 O O . TYR A 1 135 ? 39.395 104.448 61.566 1.00 48.06 155 TYR A O 1
ATOM 1073 N N . ARG A 1 136 ? 41.625 104.75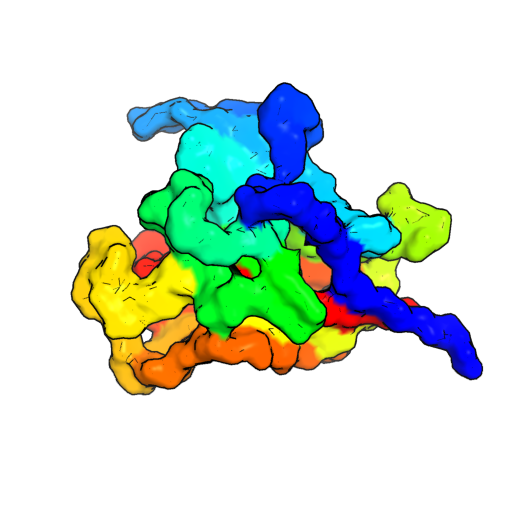2 61.481 1.00 43.71 156 ARG A N 1
ATOM 1074 C CA . ARG A 1 136 ? 41.781 104.462 60.066 1.00 48.42 156 ARG A CA 1
ATOM 1075 C C . ARG A 1 136 ? 41.947 102.942 59.949 1.00 44.78 156 ARG A C 1
ATOM 1076 O O . ARG A 1 136 ? 42.812 102.353 60.613 1.00 40.48 156 ARG A O 1
ATOM 1084 N N . VAL A 1 137 ? 41.107 102.308 59.135 1.00 38.24 157 VAL A N 1
ATOM 1085 C CA . VAL A 1 137 ? 41.185 100.875 58.946 1.00 38.90 157 VAL A CA 1
ATOM 1086 C C . VAL A 1 137 ? 41.988 100.568 57.691 1.00 37.85 157 VAL A C 1
ATOM 1087 O O . VAL A 1 137 ? 41.536 100.823 56.586 1.00 40.87 157 VAL A O 1
ATOM 1091 N N . LYS A 1 138 ? 43.175 100.008 57.840 1.00 40.39 158 LYS A N 1
ATOM 1092 C CA . LYS A 1 138 ? 44.006 99.741 56.649 1.00 43.54 158 LYS A CA 1
ATOM 1093 C C . LYS A 1 138 ? 43.338 98.681 55.796 1.00 42.96 158 LYS A C 1
ATOM 1094 O O . LYS A 1 138 ? 43.242 98.806 54.566 1.00 45.27 158 LYS A O 1
ATOM 1100 N N . GLY A 1 139 ? 42.884 97.634 56.476 1.00 40.89 159 GLY A N 1
ATOM 1101 C CA . GLY A 1 139 ? 42.188 96.553 55.833 1.00 43.66 159 GLY A CA 1
ATOM 1102 C C . GLY A 1 139 ? 42.181 95.314 56.697 1.00 43.70 159 GLY A C 1
ATOM 1103 O O . GLY A 1 139 ? 42.562 95.370 57.857 1.00 43.95 159 GLY A O 1
ATOM 1104 N N . LEU A 1 140 ? 41.710 94.213 56.109 1.00 41.86 160 LEU A N 1
ATOM 1105 C CA . LEU A 1 140 ? 41.716 92.900 56.717 1.00 41.43 160 LEU A CA 1
ATOM 1106 C C . LEU A 1 140 ? 41.773 91.840 55.619 1.00 40.97 160 LEU A C 1
ATOM 1107 O O . LEU A 1 140 ? 41.623 92.163 54.457 1.00 42.28 160 LEU A O 1
ATOM 1112 N N . TYR A 1 141 ? 41.993 90.586 56.010 1.00 38.46 161 TYR A N 1
ATOM 1113 C CA . TYR A 1 141 ? 41.942 89.460 55.082 1.00 38.07 161 TYR A CA 1
ATOM 1114 C C . TYR A 1 141 ? 40.608 88.731 55.260 1.00 42.38 161 TYR A C 1
ATOM 1115 O O . TYR A 1 141 ? 40.108 88.612 56.390 1.00 41.88 161 TYR A O 1
ATOM 1124 N N . VAL A 1 142 ? 40.052 88.252 54.154 1.00 42.60 162 VAL A N 1
ATOM 1125 C CA . VAL A 1 142 ? 38.844 87.440 54.145 1.00 40.00 162 VAL A CA 1
ATOM 1126 C C . VAL A 1 142 ? 39.105 86.187 53.348 1.00 43.36 162 VAL A C 1
ATOM 1127 O O . VAL A 1 142 ? 39.985 86.171 52.495 1.00 42.74 162 VAL A O 1
ATOM 1131 N N . THR A 1 143 ? 38.355 85.132 53.646 1.00 46.25 163 THR A N 1
ATOM 1132 C CA . THR A 1 143 ? 38.304 83.953 52.783 1.00 45.28 163 THR A CA 1
ATOM 1133 C C . THR A 1 143 ? 36.992 83.227 52.982 1.00 43.21 163 THR A C 1
ATOM 1134 O O . THR A 1 143 ? 36.215 83.586 53.865 1.00 43.87 163 THR A O 1
ATOM 1138 N N . ASN A 1 144 ? 36.723 82.218 52.161 1.00 40.80 164 ASN A N 1
ATOM 1139 C CA . ASN A 1 144 ? 35.471 81.499 52.285 1.00 40.79 164 ASN A CA 1
ATOM 1140 C C . ASN A 1 144 ? 35.502 80.506 53.429 1.00 42.05 164 ASN A C 1
ATOM 1141 O O . ASN A 1 144 ? 36.562 80.032 53.832 1.00 44.64 164 ASN A O 1
ATOM 1146 N N . SER A 1 145 ? 34.316 80.182 53.916 1.00 43.32 165 SER A N 1
ATOM 1147 C CA . SER A 1 145 ? 34.122 79.065 54.814 1.00 45.17 165 SER A CA 1
ATOM 1148 C C . SER A 1 145 ? 34.019 77.822 53.957 1.00 45.07 165 SER A C 1
ATOM 1149 O O . SER A 1 145 ? 33.619 77.913 52.819 1.00 45.39 165 SER A O 1
ATOM 1152 N N . VAL A 1 146 ? 34.379 76.672 54.505 1.00 44.43 166 VAL A N 1
ATOM 1153 C CA . VAL A 1 146 ? 34.146 75.389 53.859 1.00 44.07 166 VAL A CA 1
ATOM 1154 C C . VAL A 1 146 ? 32.664 75.249 53.505 1.00 46.81 166 VAL A C 1
ATOM 1155 O O . VAL A 1 146 ? 32.289 74.854 52.400 1.00 48.09 166 VAL A O 1
ATOM 1159 N N . TYR A 1 147 ? 31.816 75.647 54.434 1.00 44.83 167 TYR A N 1
ATOM 1160 C CA . TYR A 1 147 ? 30.386 75.599 54.227 1.00 51.10 167 TYR A CA 1
ATOM 1161 C C . TYR A 1 147 ? 29.953 76.338 52.944 1.00 46.67 167 TYR A C 1
ATOM 1162 O O . TYR A 1 147 ? 29.316 75.764 52.073 1.00 47.58 167 TYR A O 1
ATOM 1171 N N . ALA A 1 148 ? 30.350 77.589 52.786 1.00 45.84 168 ALA A N 1
ATOM 1172 C CA . ALA A 1 148 ? 29.941 78.334 51.601 1.00 46.02 168 ALA A CA 1
ATOM 1173 C C . ALA A 1 148 ? 30.691 77.864 50.338 1.00 51.23 168 ALA A C 1
ATOM 1174 O O . ALA A 1 148 ? 30.116 77.809 49.253 1.00 52.39 168 ALA A O 1
ATOM 1176 N N . TYR A 1 149 ? 31.970 77.537 50.473 1.00 50.93 169 TYR A N 1
ATOM 1177 C CA . TYR A 1 149 ? 32.783 77.150 49.323 1.00 50.46 169 TYR A CA 1
ATOM 1178 C C . TYR A 1 149 ? 32.160 75.901 48.735 1.00 53.99 169 TYR A C 1
ATOM 1179 O O . TYR A 1 149 ? 31.870 75.825 47.547 1.00 56.40 169 TYR A O 1
ATOM 1188 N N . SER A 1 150 ? 31.908 74.940 49.601 1.00 59.43 170 SER A N 1
ATOM 1189 C CA . SER A 1 150 ? 31.340 73.673 49.195 1.00 57.95 170 SER A CA 1
ATOM 1190 C C . SER A 1 150 ? 29.942 73.814 48.570 1.00 55.74 170 SER A C 1
ATOM 1191 O O . SER A 1 150 ? 29.590 73.075 47.642 1.00 55.92 170 SER A O 1
ATOM 1194 N N . SER A 1 151 ? 29.139 74.742 49.069 1.00 55.11 171 SER A N 1
ATOM 1195 C CA . SER A 1 151 ? 27.832 74.986 48.454 1.00 54.99 171 SER A CA 1
ATOM 1196 C C . SER A 1 151 ? 28.032 75.483 47.025 1.00 52.75 171 SER A C 1
ATOM 1197 O O . SER A 1 151 ? 27.493 74.925 46.081 1.00 54.52 171 SER A O 1
ATOM 1208 N N . LYS A 1 153 ? 30.631 75.158 45.093 1.00 56.44 173 LYS A N 1
ATOM 1209 C CA . LYS A 1 153 ? 31.272 74.181 44.249 1.00 59.44 173 LYS A CA 1
ATOM 1210 C C . LYS A 1 153 ? 30.413 72.951 43.993 1.00 65.68 173 LYS A C 1
ATOM 1211 O O . LYS A 1 153 ? 30.309 72.519 42.857 1.00 66.07 173 LYS A O 1
ATOM 1217 N N . GLU A 1 154 ? 29.789 72.396 45.025 1.00 69.34 174 GLU A N 1
ATOM 1218 C CA . GLU A 1 154 ? 29.069 71.124 44.878 1.00 71.92 174 GLU A CA 1
ATOM 1219 C C . GLU A 1 154 ? 27.648 70.989 45.394 1.00 67.29 174 GLU A C 1
ATOM 1220 O O . GLU A 1 154 ? 27.162 69.873 45.493 1.00 70.79 174 GLU A O 1
ATOM 1226 N N . GLY A 1 155 ? 26.987 72.088 45.729 1.00 63.49 175 GLY A N 1
ATOM 1227 C CA . GLY A 1 155 ? 25.592 72.024 46.148 1.00 69.80 175 GLY A CA 1
ATOM 1228 C C . GLY A 1 155 ? 25.360 71.122 47.355 1.00 73.69 175 GLY A C 1
ATOM 1229 O O . GLY A 1 155 ? 24.383 70.379 47.407 1.00 73.69 175 GLY A O 1
ATOM 1230 N N . THR A 1 156 ? 26.249 71.212 48.343 1.00 73.79 176 THR A N 1
ATOM 1231 C CA . THR A 1 156 ? 26.189 70.344 49.518 1.00 68.66 176 THR A CA 1
ATOM 1232 C C . THR A 1 156 ? 25.337 70.933 50.631 1.00 65.42 176 THR A C 1
ATOM 1233 O O . THR A 1 156 ? 25.224 70.326 51.682 1.00 64.47 176 THR A O 1
ATOM 1237 N N . GLY A 1 157 ? 24.739 72.104 50.413 1.00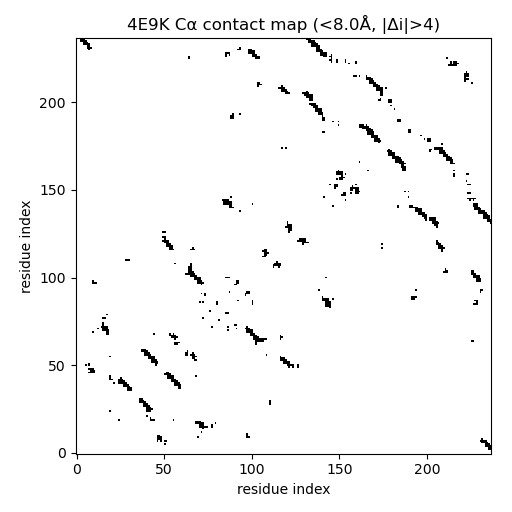 65.66 177 GLY A N 1
ATOM 1238 C CA . GLY A 1 157 ? 23.872 72.724 51.424 1.00 62.19 177 GLY A CA 1
ATOM 1239 C C . GLY A 1 157 ? 22.451 72.198 51.335 1.00 63.24 177 GLY A C 1
ATOM 1240 O O . GLY A 1 157 ? 22.192 71.232 50.632 1.00 65.78 177 GLY A O 1
ATOM 1241 N N . TYR A 1 158 ? 21.531 72.863 52.031 1.00 73.03 178 TYR A N 1
ATOM 1242 C CA . TYR A 1 158 ? 20.118 72.461 52.107 1.00 67.56 178 TYR A CA 1
ATOM 1243 C C . TYR A 1 158 ? 19.439 72.353 50.751 1.00 68.36 178 TYR A C 1
ATOM 1244 O O . TYR A 1 158 ? 18.642 71.455 50.532 1.00 73.66 178 TYR A O 1
ATOM 1253 N N . TYR A 1 159 ? 19.735 73.271 49.841 1.00 70.02 179 TYR A N 1
ATOM 1254 C CA . TYR A 1 159 ? 19.011 73.318 48.569 1.00 70.09 179 TYR A CA 1
ATOM 1255 C C . TYR A 1 159 ? 19.640 72.470 47.480 1.00 73.04 179 TYR A C 1
ATOM 1256 O O . TYR A 1 159 ? 19.051 72.295 46.426 1.00 82.44 179 TYR A O 1
ATOM 1265 N N . GLY A 1 160 ? 20.849 71.980 47.697 1.00 72.27 180 GLY A N 1
ATOM 1266 C CA . GLY A 1 160 ? 21.428 71.028 46.760 1.00 72.24 180 GLY A CA 1
ATOM 1267 C C . GLY A 1 160 ? 21.956 71.644 45.477 1.00 70.82 180 GLY A C 1
ATOM 1268 O O . GLY A 1 160 ? 22.580 72.690 45.490 1.00 74.05 180 GLY A O 1
ATOM 1269 N N . GLU A 1 161 ? 21.677 70.990 44.361 1.00 70.28 181 GLU A N 1
ATOM 1270 C CA . GLU A 1 161 ? 22.349 71.247 43.088 1.00 73.61 181 GLU A CA 1
ATOM 1271 C C . GLU A 1 161 ? 22.282 72.691 42.492 1.00 74.16 181 GLU A C 1
ATOM 1272 O O . GLU A 1 161 ? 23.227 73.100 41.766 1.00 68.16 181 GLU A O 1
ATOM 1278 N N . GLU A 1 162 ? 21.210 73.464 42.740 1.00 69.68 182 GLU A N 1
ATOM 1279 C CA . GLU A 1 162 ? 21.163 74.804 42.110 1.00 75.60 182 GLU A CA 1
ATOM 1280 C C . GLU A 1 162 ? 21.941 75.850 42.912 1.00 66.84 182 GLU A C 1
ATOM 1281 O O . GLU A 1 162 ? 21.992 77.009 42.516 1.00 66.15 182 GLU A O 1
ATOM 1287 N N . GLU A 1 163 ? 22.576 75.425 44.006 1.00 62.89 183 GLU A N 1
ATOM 1288 C CA . GLU A 1 163 ? 23.577 76.250 44.694 1.00 60.53 183 GLU A CA 1
ATOM 1289 C C . GLU A 1 163 ? 24.816 76.395 43.835 1.00 59.88 183 GLU A C 1
ATOM 1290 O O . GLU A 1 163 ? 25.517 77.378 44.004 1.00 57.84 183 GLU A O 1
ATOM 1296 N N . ILE A 1 164 ? 25.083 75.443 42.919 1.00 58.74 184 ILE A N 1
ATOM 1297 C CA . ILE A 1 164 ? 26.388 75.388 42.220 1.00 59.31 184 ILE A CA 1
ATOM 1298 C C . ILE A 1 164 ? 26.593 76.598 41.313 1.00 62.04 184 ILE A C 1
ATOM 1299 O O . ILE A 1 164 ? 25.720 76.954 40.539 1.00 60.00 184 ILE A O 1
ATOM 1304 N N . PHE A 1 165 ? 27.744 77.244 41.438 1.00 61.28 185 PHE A N 1
ATOM 1305 C CA . PHE A 1 165 ? 27.975 78.481 40.716 1.00 62.50 185 PHE A CA 1
ATOM 1306 C C . PHE A 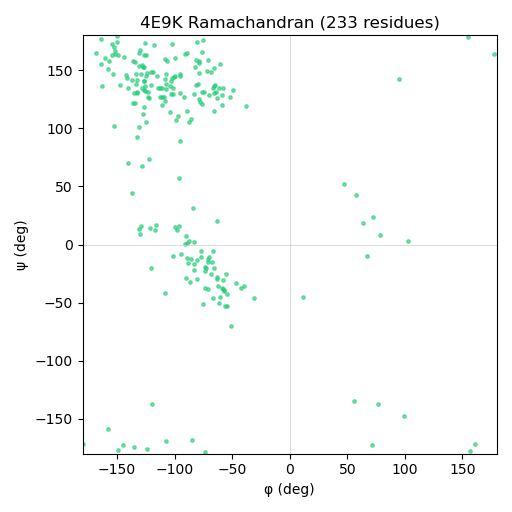1 165 ? 28.383 78.135 39.314 1.00 57.21 185 PHE A C 1
ATOM 1307 O O . PHE A 1 165 ? 29.166 77.226 39.111 1.00 60.07 185 PHE A O 1
ATOM 1315 N N . GLY A 1 166 ? 27.831 78.880 38.365 1.00 57.86 186 GLY A N 1
ATOM 1316 C CA . GLY A 1 166 ? 28.296 78.918 36.972 1.00 62.60 186 GLY A CA 1
ATOM 1317 C C . GLY A 1 166 ? 28.990 80.247 36.704 1.00 64.35 186 GLY A C 1
ATOM 1318 O O . GLY A 1 166 ? 29.260 81.001 37.637 1.00 56.98 186 GLY A O 1
ATOM 1319 N N . SER A 1 167 ? 29.290 80.559 35.445 1.00 63.28 187 SER A N 1
ATOM 1320 C CA . SER A 1 167 ? 30.062 81.774 35.163 1.00 62.60 187 SER A CA 1
ATOM 1321 C C . SER A 1 167 ? 29.244 83.081 35.243 1.00 62.11 187 SER A C 1
ATOM 1322 O O . SER A 1 167 ? 29.800 84.156 35.246 1.00 63.65 187 SER A O 1
ATOM 1325 N N . ASN A 1 168 ? 27.933 83.003 35.337 1.00 65.22 188 ASN A N 1
ATOM 1326 C CA . ASN A 1 168 ? 27.153 84.204 35.588 1.00 70.82 188 ASN A CA 1
ATOM 1327 C C . ASN A 1 168 ? 27.140 84.591 37.060 1.00 67.05 188 ASN A C 1
ATOM 1328 O O . ASN A 1 168 ? 26.709 85.689 37.423 1.00 60.00 188 ASN A O 1
ATOM 1333 N N . ASP A 1 169 ? 27.582 83.691 37.920 1.00 61.95 189 ASP A N 1
ATOM 1334 C CA . ASP A 1 169 ? 27.337 83.885 39.332 1.00 63.86 189 ASP A CA 1
ATOM 1335 C C . ASP A 1 169 ? 28.430 84.672 40.025 1.00 60.78 189 ASP A C 1
ATOM 1336 O O . ASP A 1 169 ? 29.512 84.857 39.488 1.00 55.50 189 ASP A O 1
ATOM 1341 N N . SER A 1 170 ? 28.106 85.144 41.229 1.00 60.67 190 SER A N 1
ATOM 1342 C CA . SER A 1 170 ? 29.074 85.779 42.085 1.00 55.53 190 SER A CA 1
ATOM 1343 C C . SER A 1 170 ? 28.592 85.893 43.532 1.00 52.08 190 SER A C 1
ATOM 1344 O O . SER A 1 170 ? 27.394 85.920 43.812 1.00 50.18 190 SER A O 1
ATOM 1347 N N . PHE A 1 171 ? 29.565 85.967 44.435 1.00 49.21 191 PHE A N 1
ATOM 1348 C CA . PHE A 1 171 ? 29.333 86.063 45.866 1.00 49.43 191 PHE A CA 1
ATOM 1349 C C . PHE A 1 171 ? 30.128 87.278 46.333 1.00 49.12 191 PHE A C 1
ATOM 1350 O O . PHE A 1 171 ? 31.373 87.281 46.279 1.00 51.28 191 PHE A O 1
ATOM 1358 N N . LYS A 1 172 ? 29.398 88.311 46.751 1.00 48.65 192 LYS A N 1
ATOM 1359 C CA . LYS A 1 172 ? 29.980 89.609 47.090 1.00 50.44 192 LYS A CA 1
ATOM 1360 C C . LYS A 1 172 ? 29.859 89.895 48.576 1.00 47.97 192 LYS A C 1
ATOM 1361 O O . LYS A 1 172 ? 28.773 89.799 49.147 1.00 47.72 192 LYS A O 1
ATOM 1367 N N . LEU A 1 173 ? 30.987 90.209 49.197 1.00 46.46 193 LEU A N 1
ATOM 1368 C CA . LEU A 1 173 ? 31.033 90.723 50.557 1.00 46.41 193 LEU A CA 1
ATOM 1369 C C . LEU A 1 173 ? 31.090 92.256 50.496 1.00 47.74 193 LEU A C 1
ATOM 1370 O O . LEU A 1 173 ? 31.894 92.807 49.756 1.00 45.06 193 LEU A O 1
ATOM 1375 N N . THR A 1 174 ? 30.225 92.932 51.251 1.00 45.97 194 THR A N 1
ATOM 1376 C CA . THR A 1 174 ? 30.305 94.375 51.427 1.00 41.59 194 THR A CA 1
ATOM 1377 C C . THR A 1 174 ? 30.707 94.650 52.862 1.00 42.74 194 THR A C 1
ATOM 1378 O O . THR A 1 174 ? 30.091 94.131 53.787 1.00 42.29 194 THR A O 1
ATOM 1382 N N . ILE A 1 175 ? 31.762 95.441 53.037 1.00 40.05 195 ILE A N 1
ATOM 1383 C CA . ILE A 1 175 ? 32.267 95.787 54.351 1.00 38.36 195 ILE A CA 1
ATOM 1384 C C . ILE A 1 175 ? 31.917 97.242 54.556 1.00 41.06 195 ILE A C 1
ATOM 1385 O O . ILE A 1 175 ? 32.293 98.081 53.748 1.00 39.41 195 ILE A O 1
ATOM 1390 N N . TYR A 1 176 ? 31.189 97.536 55.632 1.00 40.80 196 TYR A N 1
ATOM 1391 C CA . TYR A 1 176 ? 30.788 98.903 55.948 1.00 41.36 196 TYR A CA 1
ATOM 1392 C C . TYR A 1 176 ? 31.562 99.483 57.110 1.00 43.25 196 TYR A C 1
ATOM 1393 O O . TYR A 1 176 ? 32.066 98.764 57.964 1.00 43.44 196 TYR A O 1
ATOM 1402 N N . ASN A 1 177 ? 31.606 100.801 57.182 1.00 42.62 197 ASN A N 1
ATOM 1403 C CA . ASN A 1 177 ? 32.049 101.427 58.405 1.00 44.24 197 ASN A CA 1
ATOM 1404 C C . ASN A 1 177 ? 30.933 101.339 59.435 1.00 44.82 197 ASN A C 1
ATOM 1405 O O . ASN A 1 177 ? 29.831 100.873 59.141 1.00 42.77 197 ASN A O 1
ATOM 1410 N N . TYR A 1 178 ? 31.203 101.801 60.646 1.00 46.34 198 TYR A N 1
ATOM 1411 C CA . TYR A 1 178 ? 30.292 101.499 61.734 1.00 47.34 198 TYR A CA 1
ATOM 1412 C C . TYR A 1 178 ? 28.896 102.048 61.464 1.00 49.84 198 TYR A C 1
ATOM 1413 O O . TYR A 1 178 ? 27.916 101.338 61.667 1.00 43.73 198 TYR A O 1
ATOM 1422 N N . ASP A 1 179 ? 28.803 103.294 61.007 1.00 46.28 199 ASP A N 1
ATOM 1423 C CA . ASP A 1 179 ? 27.488 103.890 60.756 1.00 54.61 199 ASP A CA 1
ATOM 1424 C C . ASP A 1 179 ? 26.987 103.647 59.317 1.00 52.91 199 ASP A C 1
ATOM 1425 O O . ASP A 1 179 ? 25.992 104.214 58.897 1.00 55.62 199 ASP A O 1
ATOM 1430 N N . LYS A 1 180 ? 27.709 102.833 58.566 1.00 46.92 200 LYS A N 1
ATOM 1431 C CA . LYS A 1 180 ? 27.290 102.386 57.235 1.00 49.39 200 LYS A CA 1
ATOM 1432 C C . LYS A 1 180 ? 27.161 103.472 56.175 1.00 50.31 200 LYS A C 1
ATOM 1433 O O . LYS A 1 180 ? 26.576 103.227 55.148 1.00 48.10 200 LYS A O 1
ATOM 1439 N N . THR A 1 181 ? 27.769 104.636 56.398 1.00 54.48 201 THR A N 1
ATOM 1440 C CA . THR A 1 181 ? 27.780 105.701 55.410 1.00 53.89 201 THR A CA 1
ATOM 1441 C C . THR A 1 181 ? 28.909 105.499 54.386 1.00 56.47 201 THR A C 1
ATOM 1442 O O . THR A 1 181 ? 29.050 106.257 53.470 1.00 54.64 201 THR A O 1
ATOM 1454 N N . HIS A 1 183 ? 31.201 102.093 52.374 1.00 46.69 203 HIS A N 1
ATOM 1455 C CA . HIS A 1 183 ? 31.468 100.665 52.263 1.00 49.23 203 HIS A CA 1
ATOM 1456 C C . HIS A 1 183 ? 32.443 100.382 51.167 1.00 51.08 203 HIS A C 1
ATOM 1457 O O . HIS A 1 183 ? 32.673 101.221 50.303 1.00 47.87 203 HIS A O 1
ATOM 1464 N N . VAL A 1 184 ? 32.998 99.174 51.206 1.00 51.20 204 VAL A N 1
ATOM 1465 C CA . VAL A 1 184 ? 33.885 98.645 50.195 1.00 45.24 204 VAL A CA 1
ATOM 1466 C C . VAL A 1 184 ? 33.324 97.295 49.798 1.00 47.64 204 VAL A C 1
ATOM 1467 O O . VAL A 1 184 ? 32.931 96.522 50.663 1.00 47.80 204 VAL A O 1
ATOM 1471 N N . ASP A 1 185 ? 33.265 97.025 48.502 1.00 44.91 205 ASP A N 1
ATOM 1472 C CA . ASP A 1 185 ? 32.838 95.722 47.985 1.00 48.21 205 ASP A CA 1
ATOM 1473 C C . ASP A 1 185 ? 34.021 94.781 47.687 1.00 48.84 205 ASP A C 1
ATOM 1474 O O . ASP A 1 185 ? 35.084 95.221 47.258 1.00 50.35 205 ASP A O 1
ATOM 1479 N N . CYS A 1 186 ? 33.831 93.484 47.884 1.00 46.37 206 CYS A N 1
ATOM 1480 C CA A CYS A 1 186 ? 34.860 92.472 47.620 0.60 48.65 206 CYS A CA 1
ATOM 1481 C CA B CYS A 1 186 ? 34.838 92.522 47.458 0.40 47.28 206 CYS A CA 1
ATOM 1482 C C . CYS A 1 186 ? 34.188 91.194 47.124 1.00 48.75 206 CYS A C 1
ATOM 1483 O O . CYS A 1 186 ? 33.107 90.900 47.565 1.00 54.33 206 CYS A O 1
ATOM 1488 N N . TYR A 1 187 ? 34.831 90.426 46.250 1.00 51.38 207 TYR A N 1
ATOM 1489 C CA . TYR A 1 187 ? 34.245 89.161 45.797 1.00 50.20 207 TYR A CA 1
ATOM 1490 C C . TYR A 1 187 ? 34.853 87.990 46.498 1.00 47.41 207 TYR A C 1
ATOM 1491 O O . TYR A 1 187 ? 36.062 87.888 46.591 1.00 52.30 207 TYR A O 1
ATOM 1500 N N . LEU A 1 188 ? 34.000 87.133 47.035 1.00 45.18 208 LEU A N 1
ATOM 1501 C CA . LEU A 1 188 ? 34.429 85.837 47.547 1.00 45.14 208 LEU A CA 1
ATOM 1502 C C . LEU A 1 188 ? 34.393 84.776 46.442 1.00 47.64 208 LEU A C 1
ATOM 1503 O O . LEU A 1 188 ? 34.970 83.700 46.596 1.00 47.71 208 LEU A O 1
ATOM 1508 N N . ALA A 1 189 ? 33.700 85.090 45.342 1.00 48.36 209 ALA A N 1
ATOM 1509 C CA . ALA A 1 189 ? 33.539 84.188 44.216 1.00 49.65 209 ALA A CA 1
ATOM 1510 C C . ALA A 1 189 ? 33.078 84.996 42.999 1.00 55.24 209 ALA A C 1
ATOM 1511 O O . ALA A 1 189 ? 32.221 85.897 43.105 1.00 50.26 209 ALA A O 1
ATOM 1513 N N . GLU A 1 190 ? 33.689 84.693 41.856 1.00 54.93 210 GLU A N 1
ATOM 1514 C CA . GLU A 1 190 ? 33.280 85.247 40.567 1.00 60.38 210 GLU A CA 1
ATOM 1515 C C . GLU A 1 190 ? 33.253 84.105 39.607 1.00 54.97 210 GLU A C 1
ATOM 1516 O O . GLU A 1 190 ? 34.246 83.409 39.431 1.00 54.00 210 GLU A O 1
ATOM 1522 N N . GLY A 1 191 ? 32.096 83.886 39.017 1.00 54.24 211 GLY A N 1
ATOM 1523 C CA . GLY A 1 191 ? 31.902 82.721 38.203 1.00 52.88 211 GLY A CA 1
ATOM 1524 C C . GLY A 1 191 ? 32.218 81.466 38.986 1.00 52.18 211 GLY A C 1
ATOM 1525 O O . GLY A 1 191 ? 31.818 81.329 40.129 1.00 52.12 211 GLY A O 1
ATOM 1526 N N . THR A 1 192 ? 32.952 80.552 38.373 1.00 54.73 212 THR A N 1
ATOM 1527 C CA . THR A 1 192 ? 33.281 79.281 39.004 1.00 56.24 212 THR A CA 1
ATOM 1528 C C . THR A 1 192 ? 34.607 79.373 39.785 1.00 55.66 212 THR A C 1
ATOM 1529 O O . THR A 1 192 ? 35.040 78.378 40.366 1.00 56.01 212 THR A O 1
ATOM 1533 N N . ASN A 1 193 ? 35.235 80.558 39.774 1.00 53.31 213 ASN A N 1
ATOM 1534 C CA . ASN A 1 193 ? 36.429 80.848 40.551 1.00 52.46 213 ASN A CA 1
ATOM 1535 C C . ASN A 1 193 ? 36.050 81.291 41.971 1.00 53.36 213 ASN A C 1
ATOM 1536 O O . ASN A 1 193 ? 35.573 82.408 42.207 1.00 49.90 213 ASN A O 1
ATOM 1541 N N . LEU A 1 194 ? 36.314 80.402 42.914 1.00 53.29 214 LEU A N 1
ATOM 1542 C CA . LEU A 1 194 ? 35.878 80.542 44.278 1.00 50.10 214 LEU A CA 1
ATOM 1543 C C . LEU A 1 194 ? 37.134 80.843 45.099 1.00 50.73 214 LEU A C 1
ATOM 1544 O O . LEU A 1 194 ? 38.082 80.094 45.026 1.00 47.63 214 LEU A O 1
ATOM 1549 N N . LEU A 1 195 ? 37.147 81.917 45.892 1.00 47.71 215 LEU A N 1
ATOM 1550 C CA . LEU A 1 195 ? 38.345 82.259 46.671 1.00 43.50 215 LEU A CA 1
ATOM 1551 C C . LEU A 1 195 ? 38.695 81.101 47.591 1.00 47.07 215 LEU A C 1
ATOM 1552 O O . LEU A 1 195 ? 37.829 80.598 48.310 1.00 47.77 215 LEU A O 1
ATOM 1557 N N . ASP A 1 196 ? 39.956 80.664 47.536 1.00 49.66 216 ASP A N 1
ATOM 1558 C CA . ASP A 1 196 ? 40.464 79.625 48.425 1.00 47.54 216 ASP A CA 1
ATOM 1559 C C . ASP A 1 196 ? 41.762 80.026 49.116 1.00 46.23 216 ASP A C 1
ATOM 1560 O O . ASP A 1 196 ? 42.494 79.186 49.659 1.00 52.59 216 ASP A O 1
ATOM 1565 N N . GLN A 1 197 ? 42.050 81.316 49.079 1.00 45.71 217 GLN A N 1
ATOM 1566 C CA . GLN A 1 197 ? 43.165 81.876 49.791 1.00 41.97 217 GLN A CA 1
ATOM 1567 C C . GLN A 1 197 ? 42.670 83.006 50.659 1.00 43.37 217 GLN A C 1
ATOM 1568 O O . GLN A 1 197 ? 41.487 83.396 50.621 1.00 45.17 217 GLN A O 1
ATOM 1574 N N . TRP A 1 198 ? 43.588 83.515 51.466 1.00 43.04 218 TRP A N 1
ATOM 1575 C CA . TRP A 1 198 ? 43.378 84.749 52.143 1.00 42.95 218 TRP A CA 1
ATOM 1576 C C . TRP A 1 198 ? 43.553 85.901 51.194 1.00 41.38 218 TRP A C 1
ATOM 1577 O O . TRP A 1 198 ? 44.543 85.985 50.498 1.00 54.21 218 TRP A O 1
ATOM 1588 N N . LYS A 1 199 ? 42.595 86.815 51.204 1.00 41.67 219 LYS A N 1
ATOM 1589 C CA . LYS A 1 199 ? 42.523 87.937 50.293 1.00 40.66 219 LYS A CA 1
ATOM 1590 C C . LYS A 1 199 ? 42.472 89.213 51.130 1.00 42.05 219 LYS A C 1
ATOM 1591 O O . LYS A 1 199 ? 41.622 89.346 52.016 1.00 42.94 219 LYS A O 1
ATOM 1597 N N . TRP A 1 200 ? 43.372 90.149 50.843 1.00 39.17 220 TRP A N 1
ATOM 1598 C CA . TRP A 1 200 ? 43.391 91.425 51.511 1.00 42.45 220 TRP A CA 1
ATOM 1599 C C . TRP A 1 200 ? 42.433 92.393 50.904 1.00 43.54 220 TRP A C 1
ATOM 1600 O O . TRP A 1 200 ? 42.461 92.613 49.695 1.00 42.13 220 TRP A O 1
ATOM 1611 N N . VAL A 1 201 ? 41.604 93.000 51.749 1.00 42.00 221 VAL A N 1
ATOM 1612 C CA . VAL A 1 201 ? 40.685 94.052 51.314 1.00 42.50 221 VAL A CA 1
ATOM 1613 C C . VAL A 1 201 ? 41.143 95.392 51.915 1.00 44.72 221 VAL A C 1
ATOM 1614 O O . VAL A 1 201 ? 41.263 95.523 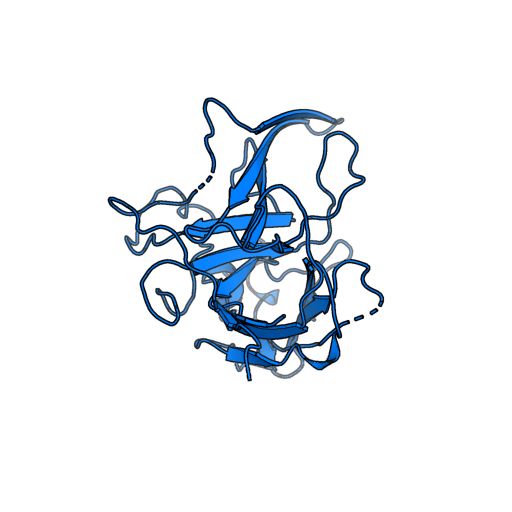53.135 1.00 41.60 221 VAL A O 1
ATOM 1618 N N . ASP A 1 202 ? 41.456 96.357 51.055 1.00 44.92 222 ASP A N 1
ATOM 1619 C CA . ASP A 1 202 ? 41.913 97.688 51.464 1.00 44.57 222 ASP A CA 1
ATOM 1620 C C . ASP A 1 202 ? 40.659 98.421 51.930 1.00 45.82 222 ASP A C 1
ATOM 1621 O O . ASP A 1 202 ? 39.717 98.596 51.158 1.00 44.44 222 ASP A O 1
ATOM 1626 N N . LEU A 1 203 ? 40.644 98.858 53.178 1.00 43.98 223 LEU A N 1
ATOM 1627 C CA . LEU A 1 203 ? 39.458 99.500 53.751 1.00 41.76 223 LEU A CA 1
ATOM 1628 C C . LEU A 1 203 ? 39.760 100.950 54.104 1.00 45.04 223 LEU A C 1
ATOM 1629 O O . LEU A 1 203 ? 39.012 101.580 54.853 1.00 46.56 223 LEU A O 1
ATOM 1634 N N . THR A 1 204 ? 40.847 101.488 53.550 1.00 42.76 224 THR A N 1
ATOM 1635 C CA . THR A 1 204 ? 41.238 102.865 53.839 1.00 45.27 224 THR A CA 1
ATOM 1636 C C . THR A 1 204 ? 40.153 103.843 53.337 1.00 45.01 224 THR A C 1
ATOM 1637 O O . THR A 1 204 ? 39.985 104.909 53.901 1.00 45.62 224 THR A O 1
ATOM 1641 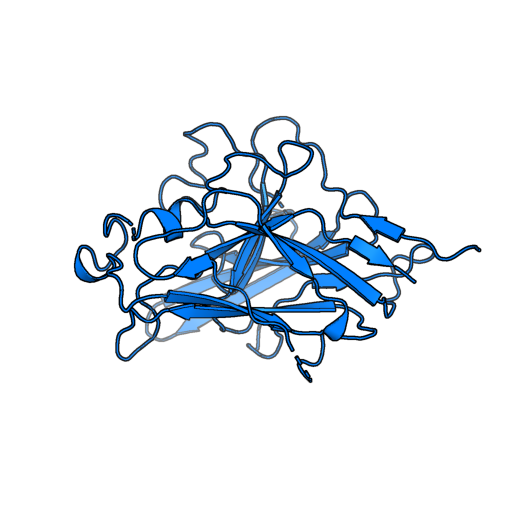N N . SER A 1 205 ? 39.422 103.480 52.281 1.00 44.99 225 SER A N 1
ATOM 1642 C CA . SER A 1 205 ? 38.396 104.369 51.727 1.00 45.79 225 SER A CA 1
ATOM 1643 C C . SER A 1 205 ? 37.189 104.505 52.664 1.00 46.87 225 SER A C 1
ATOM 1644 O O . SER A 1 205 ? 36.364 105.384 52.487 1.00 51.85 225 SER A O 1
ATOM 1647 N N . LEU A 1 206 ? 37.118 103.679 53.698 1.00 46.41 226 LEU A N 1
ATOM 1648 C CA . LEU A 1 206 ? 36.057 103.823 54.689 1.00 46.82 226 LEU A CA 1
ATOM 1649 C C . LEU A 1 206 ? 36.240 105.056 55.559 1.00 48.86 226 LEU A C 1
ATOM 1650 O O . LEU A 1 206 ? 35.322 105.436 56.236 1.00 49.47 226 LEU A O 1
ATOM 1655 N N . GLY A 1 207 ? 37.418 105.669 55.566 1.00 44.44 227 GLY A N 1
ATOM 1656 C CA . GLY A 1 207 ? 37.674 106.778 56.485 1.00 51.73 227 GLY A CA 1
ATOM 1657 C C . GLY A 1 207 ? 37.806 106.314 57.942 1.00 50.75 227 GLY A C 1
ATOM 1658 O O . GLY A 1 207 ? 37.871 105.140 58.191 1.00 47.66 227 GLY A O 1
ATOM 1659 N N . GLU A 1 208 ? 37.884 107.265 58.871 1.00 50.53 228 GLU A N 1
ATOM 1660 C CA . GLU A 1 208 ? 38.014 107.016 60.302 1.00 50.00 228 GLU A CA 1
ATOM 1661 C C . GLU A 1 208 ? 36.719 106.364 60.746 1.00 45.65 228 GLU A C 1
ATOM 1662 O O . GLU A 1 208 ? 35.663 106.804 60.359 1.00 44.83 228 GLU A O 1
ATOM 1668 N N . THR A 1 209 ? 36.781 105.307 61.528 1.00 44.18 229 THR A N 1
ATOM 1669 C CA . THR A 1 209 ? 35.548 104.701 62.022 1.00 43.85 229 THR A CA 1
ATOM 1670 C C . THR A 1 209 ? 35.839 103.910 63.273 1.00 42.71 229 THR A C 1
ATOM 1671 O O . THR A 1 209 ? 36.941 103.389 63.450 1.00 47.03 229 THR A O 1
ATOM 1675 N N . LYS A 1 210 ? 34.845 103.802 64.138 1.00 46.32 230 LYS A N 1
ATOM 1676 C CA . LYS A 1 210 ? 34.976 102.989 65.347 1.00 43.86 230 LYS A CA 1
ATOM 1677 C C . LYS A 1 210 ? 34.605 101.528 65.158 1.00 36.81 230 LYS A C 1
ATOM 1678 O O . LYS A 1 210 ? 34.661 100.741 66.106 1.00 37.22 230 LYS A O 1
ATOM 1684 N N . GLY A 1 211 ? 34.269 101.118 63.942 1.00 42.00 231 GLY A N 1
ATOM 1685 C CA . GLY A 1 211 ? 33.966 99.693 63.735 1.00 43.52 231 GLY A CA 1
ATOM 1686 C C . GLY A 1 211 ? 33.598 99.294 62.322 1.00 39.46 231 GLY A C 1
ATOM 1687 O O . GLY A 1 211 ? 33.737 100.075 61.394 1.00 42.63 231 GLY A O 1
ATOM 1688 N N . LEU A 1 212 ? 33.153 98.052 62.168 1.00 35.72 232 LEU A N 1
ATOM 1689 C CA . LEU A 1 212 ? 32.888 97.474 60.859 1.00 36.38 232 LEU A CA 1
ATOM 1690 C C . LEU A 1 212 ? 31.646 96.606 60.930 1.00 36.50 232 LEU A C 1
ATOM 1691 O O . LEU A 1 212 ? 31.428 95.934 61.927 1.00 33.77 232 LEU A O 1
ATOM 1696 N N . LYS A 1 213 ? 30.857 96.625 59.860 1.00 35.78 233 LYS A N 1
ATOM 1697 C CA . LYS A 1 213 ? 29.764 95.693 59.657 1.00 36.42 233 LYS A CA 1
ATOM 1698 C C . LYS A 1 213 ? 29.863 95.072 58.253 1.00 37.21 233 LYS A C 1
ATOM 1699 O O . LYS A 1 213 ? 30.598 95.556 57.397 1.00 39.66 233 LYS A O 1
ATOM 1705 N N . PHE A 1 214 ? 29.103 94.014 58.010 1.00 36.98 234 PHE A N 1
ATOM 1706 C CA . PHE A 1 214 ? 29.296 93.193 56.826 1.00 40.41 234 PHE A CA 1
ATOM 1707 C C . PHE A 1 214 ? 27.974 92.715 56.241 1.00 44.01 234 PHE A C 1
ATOM 1708 O O . PHE A 1 214 ? 27.070 92.463 56.993 1.00 42.61 234 PHE A O 1
ATOM 1716 N N . SER A 1 215 ? 27.888 92.598 54.912 1.00 43.28 235 SER A N 1
ATOM 1717 C CA . SER A 1 215 ? 26.760 91.990 54.217 1.00 43.13 235 SER A CA 1
ATOM 1718 C C . SER A 1 215 ? 27.268 91.056 53.162 1.00 47.11 235 SER A C 1
ATOM 1719 O O . SER A 1 215 ? 28.364 91.248 52.641 1.00 44.59 235 SER A O 1
ATOM 1722 N N . LEU A 1 216 ? 26.427 90.105 52.784 1.00 43.45 236 LEU A N 1
ATOM 1723 C CA . LEU A 1 216 ? 26.747 89.187 51.723 1.00 47.20 236 LEU A CA 1
ATOM 1724 C C . LEU A 1 216 ? 25.644 89.180 50.690 1.00 44.58 236 LEU A C 1
ATOM 1725 O O . LEU A 1 216 ? 24.496 89.266 51.034 1.00 50.06 236 LEU A O 1
ATOM 1730 N N . THR A 1 217 ? 26.001 89.100 49.420 1.00 47.13 237 THR A N 1
ATOM 1731 C CA . THR A 1 217 ? 25.027 88.945 48.321 1.00 51.46 237 THR A CA 1
ATOM 1732 C C . THR A 1 217 ? 25.474 87.834 47.381 1.00 53.46 237 THR A C 1
ATOM 1733 O O . THR A 1 217 ? 26.631 87.815 46.920 1.00 52.21 237 THR A O 1
ATOM 1737 N N . SER A 1 218 ? 24.550 86.927 47.091 1.00 53.88 238 SER A N 1
ATOM 1738 C CA . SER A 1 218 ? 24.796 85.874 46.126 1.00 51.69 238 SER A CA 1
ATOM 1739 C C . SER A 1 218 ? 23.821 86.024 45.002 1.00 53.93 238 SER A C 1
ATOM 1740 O O . SER A 1 218 ? 22.696 86.463 45.210 1.00 57.56 238 SER A O 1
ATOM 1743 N N . THR A 1 219 ? 24.262 85.640 43.811 1.00 55.08 239 THR A N 1
ATOM 1744 C CA . THR A 1 219 ? 23.381 85.535 42.657 1.00 56.10 239 THR A CA 1
ATOM 1745 C C . THR A 1 219 ? 22.450 84.323 42.747 1.00 56.87 239 THR A C 1
ATOM 1746 O O . THR A 1 219 ? 21.445 84.309 42.086 1.00 55.15 239 THR A O 1
ATOM 1750 N N . LYS A 1 220 ? 22.783 83.321 43.562 1.00 56.34 240 LYS A N 1
ATOM 1751 C CA . LYS A 1 220 ? 21.879 82.208 43.845 1.00 56.04 240 LYS A CA 1
ATOM 1752 C C . LYS A 1 220 ? 21.033 82.573 45.037 1.00 60.32 240 LYS A C 1
ATOM 1753 O O . LYS A 1 220 ? 21.535 82.752 46.151 1.00 66.27 240 LYS A O 1
ATOM 1759 N N . LYS A 1 221 ? 19.747 82.704 44.806 1.00 65.19 241 LYS A N 1
ATOM 1760 C CA . LYS A 1 221 ? 18.832 83.104 45.857 1.00 71.12 241 LYS A CA 1
ATOM 1761 C C . LYS A 1 221 ? 17.501 82.506 45.522 1.00 66.70 241 LYS A C 1
ATOM 1762 O O . LYS A 1 221 ? 17.335 82.032 44.422 1.00 62.11 241 LYS A O 1
ATOM 1768 N N . ASN A 1 222 ? 16.570 82.493 46.472 1.00 67.97 242 ASN A N 1
ATOM 1769 C CA . ASN A 1 222 ? 15.152 82.318 46.157 1.00 65.13 242 ASN A CA 1
ATOM 1770 C C . ASN A 1 222 ? 14.426 83.519 46.746 1.00 66.60 242 ASN A C 1
ATOM 1771 O O . ASN A 1 222 ? 15.051 84.432 47.290 1.00 65.04 242 ASN A O 1
ATOM 1776 N N . GLU A 1 223 ? 13.106 83.504 46.634 1.00 75.37 243 GLU A N 1
ATOM 1777 C CA . GLU A 1 223 ? 12.240 84.530 47.199 1.00 76.18 243 GLU A CA 1
ATOM 1778 C C . GLU A 1 223 ? 12.643 85.056 48.591 1.00 73.35 243 GLU A C 1
ATOM 1779 O O . GLU A 1 223 ? 12.457 86.233 48.875 1.00 71.18 243 GLU A O 1
ATOM 1785 N N . TYR A 1 224 ? 13.182 84.194 49.456 1.00 69.48 244 TYR A N 1
ATOM 1786 C CA . TYR A 1 224 ? 13.380 84.551 50.859 1.00 62.96 244 TYR A CA 1
ATOM 1787 C C . TYR A 1 224 ? 14.811 84.923 51.210 1.00 63.49 244 TYR A C 1
ATOM 1788 O O . TYR A 1 224 ? 15.060 85.366 52.311 1.00 55.03 244 TYR A O 1
ATOM 1797 N N . GLY A 1 225 ? 15.764 84.714 50.308 1.00 70.98 245 GLY A N 1
ATOM 1798 C CA . GLY A 1 225 ? 17.166 85.010 50.628 1.00 58.77 245 GLY A CA 1
ATOM 1799 C C . GLY A 1 225 ? 18.111 84.211 49.769 1.00 56.99 245 GLY A C 1
ATOM 1800 O O . GLY A 1 225 ? 17.697 83.468 48.909 1.00 61.79 245 GLY A O 1
ATOM 1801 N N . PRO A 1 226 ? 19.398 84.363 50.002 1.00 57.05 246 PRO A N 1
ATOM 1802 C CA . PRO A 1 226 ? 20.382 83.653 49.209 1.00 54.79 246 PRO A CA 1
ATOM 1803 C C . PRO A 1 226 ? 20.365 82.162 49.466 1.00 52.77 246 PRO A C 1
ATOM 1804 O O . PRO A 1 226 ? 20.079 81.762 50.561 1.00 53.03 246 PRO A O 1
ATOM 1808 N N . LEU A 1 227 ? 20.681 81.348 48.469 1.00 54.41 247 LEU A N 1
ATOM 1809 C CA . LEU A 1 227 ? 20.879 79.911 48.693 1.00 53.92 247 LEU A CA 1
ATOM 1810 C C . LEU A 1 227 ? 22.275 79.652 49.252 1.00 52.83 247 LEU A C 1
ATOM 1811 O O . LEU A 1 227 ? 22.498 78.694 49.983 1.00 55.81 247 LEU A O 1
ATOM 1816 N N . THR A 1 228 ? 23.220 80.501 48.891 1.00 50.36 248 THR A N 1
ATOM 1817 C CA . THR A 1 228 ? 24.572 80.352 49.377 1.00 49.59 248 THR A CA 1
ATOM 1818 C C . THR A 1 228 ? 24.607 80.678 50.871 1.00 50.51 248 THR A C 1
ATOM 1819 O O . THR A 1 228 ? 24.101 81.722 51.300 1.00 54.20 248 THR A O 1
ATOM 1823 N N . PRO A 1 229 ? 25.182 79.779 51.679 1.00 48.91 249 PRO A N 1
ATOM 1824 C CA . PRO A 1 229 ? 25.301 80.102 53.094 1.00 46.22 249 PRO A CA 1
ATOM 1825 C C . PRO A 1 229 ? 26.076 81.385 53.303 1.00 47.96 249 PRO A C 1
ATOM 1826 O O . PRO A 1 229 ? 27.134 81.570 52.686 1.00 48.02 249 PRO A O 1
ATOM 1830 N N . THR A 1 230 ? 25.567 82.250 54.173 1.00 44.76 250 THR A N 1
ATOM 1831 C CA . THR A 1 230 ? 26.162 83.570 54.392 1.00 47.60 250 THR A CA 1
ATOM 1832 C C . THR A 1 230 ? 27.098 83.544 55.608 1.00 46.58 250 THR A C 1
ATOM 1833 O O . THR A 1 230 ? 26.946 84.284 56.570 1.00 43.18 250 THR A O 1
ATOM 1837 N N . TYR A 1 231 ? 28.073 82.653 55.520 1.00 44.51 251 TYR A N 1
ATOM 1838 C CA . TYR A 1 231 ? 29.150 82.553 56.465 1.00 43.52 251 TYR A CA 1
ATOM 1839 C C . TYR A 1 231 ? 30.506 82.629 55.736 1.00 39.64 251 TYR A C 1
ATOM 1840 O O . TYR A 1 231 ? 30.711 82.009 54.684 1.00 46.48 251 TYR A O 1
ATOM 1849 N N . PHE A 1 232 ? 31.428 83.396 56.295 1.00 40.57 252 PHE A N 1
ATOM 1850 C CA . PHE A 1 232 ? 32.787 83.486 55.768 1.00 39.77 252 PHE A CA 1
ATOM 1851 C C . PHE A 1 232 ? 33.771 83.652 56.917 1.00 38.02 252 PHE A C 1
ATOM 1852 O O . PHE A 1 232 ? 33.373 83.568 58.059 1.00 36.82 252 PHE A O 1
ATOM 1860 N N . CYS A 1 233 ? 35.032 83.909 56.610 1.00 36.47 253 CYS A N 1
ATOM 1861 C CA . CYS A 1 233 ? 36.049 84.035 57.630 1.00 38.77 253 CYS A CA 1
ATOM 1862 C C . CYS A 1 233 ? 36.881 85.284 57.427 1.00 37.80 253 CYS A C 1
ATOM 1863 O O . CYS A 1 233 ? 37.040 85.746 56.303 1.00 39.21 253 CYS A O 1
ATOM 1866 N N . LEU A 1 234 ? 37.451 85.806 58.507 1.00 38.02 254 LEU A N 1
ATOM 1867 C CA . LEU A 1 234 ? 38.344 86.952 58.412 1.00 38.84 254 LEU A CA 1
ATOM 1868 C C . LEU A 1 234 ? 39.489 86.886 59.410 1.00 40.25 254 LEU A C 1
ATOM 1869 O O . LEU A 1 234 ? 39.447 86.136 60.380 1.00 40.58 254 LEU A O 1
ATOM 1874 N N . ASP A 1 235 ? 40.532 87.666 59.136 1.00 43.78 255 ASP A N 1
ATOM 1875 C CA . ASP A 1 235 ? 41.731 87.689 59.952 1.00 37.74 255 ASP A CA 1
ATOM 1876 C C . ASP A 1 235 ? 42.511 88.957 59.697 1.00 38.71 255 ASP A C 1
ATOM 1877 O O . ASP A 1 235 ? 42.312 89.633 58.694 1.00 43.05 255 ASP A O 1
ATOM 1882 N N . GLY A 1 236 ? 43.395 89.309 60.620 1.00 39.68 256 GLY A N 1
ATOM 1883 C CA . GLY A 1 236 ? 44.423 90.301 60.324 1.00 39.59 256 GLY A CA 1
ATOM 1884 C C . GLY A 1 236 ? 43.982 91.750 60.203 1.00 41.45 256 GLY A C 1
ATOM 1885 O O . GLY A 1 236 ? 44.704 92.590 59.620 1.00 42.25 256 GLY A O 1
ATOM 1886 N N . ILE A 1 237 ? 42.857 92.076 60.824 1.00 37.89 257 ILE A N 1
ATOM 1887 C CA . ILE A 1 237 ? 42.388 93.443 60.825 1.00 38.36 257 ILE A CA 1
ATOM 1888 C C . ILE A 1 237 ? 43.507 94.375 61.303 1.00 37.68 257 ILE A C 1
ATOM 1889 O O . ILE A 1 237 ? 44.103 94.167 62.352 1.00 42.33 257 ILE A O 1
ATOM 1894 N N . THR A 1 238 ? 43.786 95.390 60.503 1.00 38.44 258 THR A N 1
ATOM 1895 C CA . THR A 1 238 ? 44.898 96.292 60.729 1.00 39.91 258 THR A CA 1
ATOM 1896 C C . THR A 1 238 ? 44.338 97.678 60.726 1.00 37.50 258 THR A C 1
ATOM 1897 O O . THR A 1 238 ? 43.729 98.122 59.749 1.00 38.42 258 THR A O 1
ATOM 1901 N N . ILE A 1 239 ? 44.492 98.335 61.856 1.00 42.33 259 ILE A N 1
ATOM 1902 C CA . ILE A 1 239 ? 43.976 99.662 62.048 1.00 42.47 259 ILE A CA 1
ATOM 1903 C C . ILE A 1 239 ? 45.117 100.540 62.528 1.00 44.67 259 ILE A C 1
ATOM 1904 O O . ILE A 1 239 ? 46.148 100.058 63.033 1.00 42.79 259 ILE A O 1
ATOM 1909 N N . GLU A 1 240 ? 44.900 101.838 62.407 1.00 43.90 260 GLU A N 1
ATOM 1910 C CA . GLU A 1 240 ? 45.935 102.807 62.619 1.00 48.56 260 GLU A CA 1
ATOM 1911 C C . GLU A 1 240 ? 45.322 104.073 63.189 1.00 47.40 260 GLU A C 1
ATOM 1912 O O . GLU A 1 240 ? 44.251 104.498 62.737 1.00 47.49 260 GLU A O 1
ATOM 1918 N N . ASP A 1 241 ? 45.956 104.686 64.179 1.00 52.59 261 ASP A N 1
ATOM 1919 C CA . ASP A 1 241 ? 45.388 105.928 64.744 1.00 69.59 261 ASP A CA 1
ATOM 1920 C C . ASP A 1 241 ? 46.219 107.149 64.394 1.00 74.51 261 ASP A C 1
ATOM 1921 O O . ASP A 1 241 ? 47.404 107.078 64.072 1.00 78.79 261 ASP A O 1
#

Solvent-accessible surface area: 12193 Å² total